Protein AF-A0A8S9LWI4-F1 (afdb_monomer)

Mean predicted aligned error: 15.42 Å

Nearest PDB structures (foldseek):
  2c9y-assembly1_A  TM=9.889E-01  e=3.523E-15  Homo sapiens
  2ak2-assembly1_A  TM=9.790E-01  e=9.368E-15  Bos taurus
  3tlx-assembly1_A  TM=7.555E-01  e=9.144E-17  Plasmodium falciparum
  5x6j-assembly1_A  TM=7.814E-01  e=7.893E-13  Sporosarcina globispora
  3fb4-assembly1_A  TM=4.699E-01  e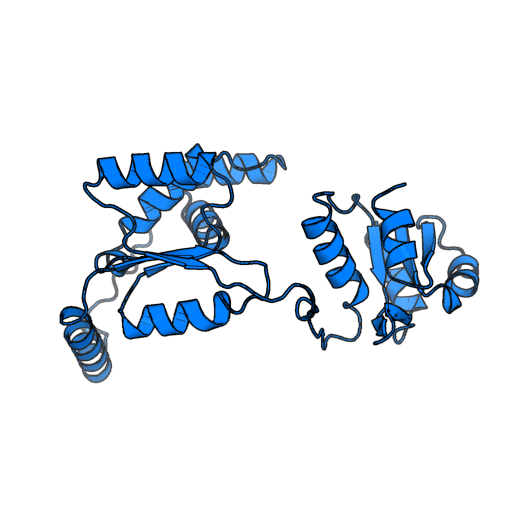=1.025E-12  Jeotgalibacillus marinus

Radius of gyration: 23.5 Å; Cα contacts (8 Å, |Δi|>4): 328; chains: 1; bounding box: 52×45×59 Å

Foldseek 3Di:
DCPVPDDPVPDDPVVVVVVVVLVVQLVPAAQAAEEEAEDPPLCCVVVQVVVCSNNLAAEDELVVLLVVCLVVVPPLNVVSVVCVVVVHDDDLVSSLVSVLVVCPDPSHPSHYYYYCPPPDPVSVVSNQVSQVVVVHDHPYYHYSDDDPVPPDDPDPDQWCQQVVLVVVLCVVVVHDFDPLEEEGFHADPVQFTHHGPPVLVVVVVSLVVQRAEYEHAQVCQVVNVVVPSVRYHYHHDGGVVRVCCVTVVD

Organism: Brassica cretica (NCBI:txid69181)

Structure (mmCIF, N/CA/C/O backbone):
data_AF-A0A8S9LWI4-F1
#
_entry.id   AF-A0A8S9LWI4-F1
#
loop_
_atom_site.group_PDB
_atom_site.id
_atom_site.type_symbol
_atom_site.label_atom_id
_atom_site.label_alt_id
_atom_site.label_comp_id
_atom_site.label_asym_id
_atom_site.label_entity_id
_atom_site.label_seq_id
_atom_site.pdbx_PDB_ins_code
_atom_site.Cartn_x
_atom_site.Cartn_y
_atom_site.Cartn_z
_atom_site.occupancy
_atom_site.B_iso_or_equiv
_atom_site.auth_seq_id
_atom_site.auth_comp_id
_atom_site.auth_asym_id
_atom_site.auth_atom_id
_atom_site.pdbx_PDB_model_num
ATOM 1 N N . MET A 1 1 ? 9.184 15.887 22.744 1.00 41.47 1 MET A N 1
ATOM 2 C CA . MET A 1 1 ? 8.047 16.522 23.436 1.00 41.47 1 M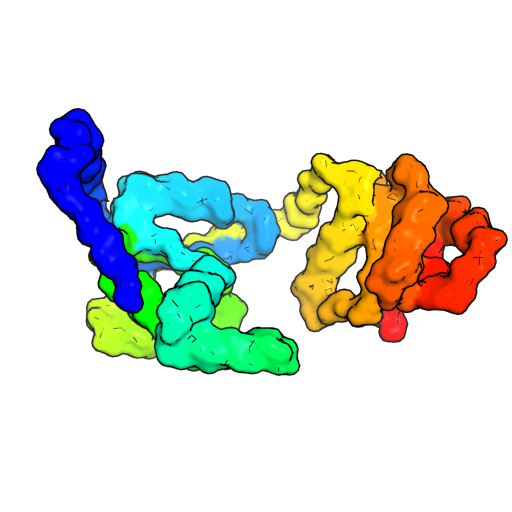ET A CA 1
ATOM 3 C C . MET A 1 1 ? 7.442 17.551 22.502 1.00 41.47 1 MET A C 1
ATOM 5 O O . MET A 1 1 ? 8.108 18.520 22.180 1.00 41.47 1 MET A O 1
ATOM 9 N N . ALA A 1 2 ? 6.233 17.281 22.025 1.00 32.59 2 ALA A N 1
ATOM 10 C CA . ALA A 1 2 ? 5.289 18.261 21.497 1.00 32.59 2 ALA A CA 1
ATOM 11 C C . ALA A 1 2 ? 3.927 17.569 21.598 1.00 32.59 2 ALA A C 1
ATOM 13 O O . ALA A 1 2 ? 3.408 17.026 20.629 1.00 32.59 2 ALA A O 1
ATOM 14 N N . ASN A 1 3 ? 3.435 17.443 22.831 1.00 41.84 3 ASN A N 1
ATOM 15 C CA . ASN A 1 3 ? 2.048 17.074 23.046 1.00 41.84 3 ASN A CA 1
ATOM 16 C C . ASN A 1 3 ? 1.276 18.359 22.743 1.00 41.84 3 ASN A C 1
ATOM 18 O O . ASN A 1 3 ? 1.173 19.226 23.604 1.00 41.84 3 ASN A O 1
ATOM 22 N N . SER A 1 4 ? 0.860 18.550 21.491 1.00 48.88 4 SER A N 1
ATOM 23 C CA . SER A 1 4 ? -0.106 19.591 21.153 1.00 48.88 4 SER A CA 1
ATOM 24 C C . SER A 1 4 ? -1.445 19.141 21.732 1.00 48.88 4 SER A C 1
ATOM 26 O O . SER A 1 4 ? -2.275 18.557 21.034 1.00 48.88 4 SER A O 1
ATOM 28 N N . SER A 1 5 ? -1.602 19.289 23.047 1.00 59.16 5 SER A N 1
ATOM 29 C CA . SER A 1 5 ? -2.895 19.167 23.699 1.00 59.16 5 SER A CA 1
ATOM 30 C C . SER A 1 5 ? -3.746 20.293 23.140 1.00 59.16 5 SER A C 1
ATOM 32 O O . SER A 1 5 ? -3.524 21.456 23.462 1.00 59.16 5 SER A O 1
ATOM 34 N N . VAL A 1 6 ? -4.642 19.948 22.222 1.00 73.56 6 VAL A N 1
ATOM 35 C CA . VAL A 1 6 ? -5.695 20.858 21.786 1.00 73.56 6 VAL A CA 1
ATOM 36 C C . VAL A 1 6 ? -6.537 21.139 23.025 1.00 73.56 6 VAL A C 1
ATOM 38 O O . VAL A 1 6 ? -7.064 20.192 23.616 1.00 73.56 6 VAL A O 1
ATOM 41 N N . ASP A 1 7 ? -6.590 22.397 23.451 1.00 84.38 7 ASP A N 1
ATOM 42 C CA . ASP A 1 7 ? -7.481 22.797 24.530 1.00 84.38 7 ASP A CA 1
ATOM 43 C C . ASP A 1 7 ? -8.924 22.699 24.023 1.00 84.38 7 ASP A C 1
ATOM 45 O O . ASP A 1 7 ? -9.230 23.115 22.903 1.00 84.38 7 ASP A O 1
ATOM 49 N N . MET A 1 8 ? -9.811 22.092 24.812 1.00 82.94 8 MET A N 1
ATOM 50 C CA . MET A 1 8 ? -11.216 21.972 24.420 1.00 82.94 8 MET A CA 1
ATOM 51 C C . MET A 1 8 ? -11.907 23.337 24.380 1.00 82.94 8 MET A C 1
ATOM 53 O O . MET A 1 8 ? -12.890 23.473 23.655 1.00 82.94 8 MET A O 1
ATOM 57 N N . GLU A 1 9 ? -11.394 24.329 25.116 1.00 88.81 9 GLU A N 1
ATOM 58 C CA . GLU A 1 9 ? -11.923 25.698 25.126 1.00 88.81 9 GLU A CA 1
ATOM 59 C C . GLU A 1 9 ? -11.739 26.418 23.777 1.00 88.81 9 GLU A C 1
ATOM 61 O O . GLU A 1 9 ? -12.553 27.268 23.419 1.00 88.81 9 GLU A O 1
ATOM 66 N N . ASP A 1 10 ? -10.736 26.021 22.985 1.00 90.69 10 ASP A N 1
ATOM 67 C CA . ASP A 1 10 ? -10.428 26.618 21.678 1.00 90.69 10 ASP A CA 1
ATOM 68 C C . ASP A 1 10 ? -11.249 26.016 20.519 1.00 90.69 10 ASP A C 1
ATOM 70 O O . ASP A 1 10 ? -11.192 26.494 19.380 1.00 90.69 10 ASP A O 1
ATOM 74 N N . ILE A 1 11 ? -12.014 24.948 20.773 1.00 88.81 11 ILE A N 1
ATOM 75 C CA . ILE A 1 11 ? -12.791 24.235 19.753 1.00 88.81 11 ILE A CA 1
ATOM 76 C C . ILE A 1 11 ? -14.199 24.829 19.677 1.00 88.81 11 ILE A C 1
ATOM 78 O O . ILE A 1 11 ? -14.918 24.905 20.672 1.00 88.81 11 ILE A O 1
ATOM 82 N N . GLN A 1 12 ? -14.647 25.193 18.472 1.00 93.75 12 GLN A N 1
ATOM 83 C CA . GLN A 1 12 ? -16.013 25.673 18.258 1.00 93.75 12 GLN A CA 1
ATOM 84 C C . GLN A 1 12 ? -17.037 24.626 18.728 1.00 93.75 12 GLN A C 1
ATOM 86 O O . GLN A 1 12 ? -16.950 23.446 18.381 1.00 93.75 12 GLN A O 1
ATOM 91 N N . THR A 1 13 ? -18.076 25.062 19.447 1.00 92.88 13 THR A N 1
ATOM 92 C CA . THR A 1 13 ? -19.121 24.168 19.977 1.00 92.88 13 THR A CA 1
ATOM 93 C C . THR A 1 13 ? -19.762 23.301 18.890 1.00 92.88 13 THR A C 1
ATOM 95 O O . THR A 1 13 ? -20.097 22.145 19.138 1.00 92.88 13 THR A O 1
ATOM 98 N N . VAL A 1 14 ? -19.910 23.824 17.668 1.00 92.88 14 VAL A N 1
ATOM 99 C CA . VAL A 1 14 ? -20.473 23.081 16.526 1.00 92.88 14 VAL A CA 1
ATOM 100 C C . VAL A 1 14 ? -19.601 21.881 16.142 1.00 92.88 14 VAL A C 1
ATOM 102 O O . VAL A 1 14 ? -20.135 20.802 15.871 1.00 92.88 14 VAL A O 1
ATOM 105 N N . ASP A 1 15 ? -18.277 22.031 16.174 1.00 90.31 15 ASP A N 1
ATOM 106 C CA . ASP A 1 15 ? -17.336 20.952 15.861 1.00 90.31 15 ASP A CA 1
ATOM 107 C C . ASP A 1 15 ? -17.349 19.886 16.958 1.00 90.31 15 ASP A C 1
ATOM 109 O O . ASP A 1 15 ? -17.419 18.688 16.668 1.00 90.31 15 ASP A O 1
ATOM 113 N N . LEU A 1 16 ? -17.384 20.317 18.225 1.00 90.50 16 LEU A N 1
ATOM 114 C CA . LEU A 1 16 ? -17.496 19.414 19.369 1.00 90.50 16 LEU A CA 1
ATOM 115 C C . LEU A 1 16 ? -18.788 18.588 19.302 1.00 90.50 16 LEU A C 1
ATOM 117 O O . LEU A 1 16 ? -18.757 17.363 19.438 1.00 90.50 16 LEU A O 1
ATOM 121 N N . MET A 1 17 ? -19.922 19.240 19.040 1.00 92.38 17 MET A N 1
ATOM 122 C CA . MET A 1 17 ? -21.216 18.571 18.906 1.00 92.38 17 MET A CA 1
ATOM 123 C C . MET A 1 17 ? -21.242 17.613 17.712 1.00 92.38 17 MET A C 1
ATOM 125 O O . MET A 1 17 ? -21.776 16.508 17.825 1.00 92.38 17 MET A O 1
ATOM 129 N N . SER A 1 18 ? -20.627 17.987 16.590 1.00 88.81 18 SER A N 1
ATOM 130 C CA . SER A 1 18 ? -20.521 17.127 15.406 1.00 88.81 18 SER A CA 1
ATOM 131 C C . SER A 1 18 ? -19.693 15.868 15.687 1.00 88.81 18 SER A C 1
ATOM 133 O O . SER A 1 18 ? -20.108 14.761 15.333 1.00 88.81 18 SER A O 1
ATOM 135 N N . GLU A 1 19 ? -18.562 16.005 16.382 1.00 86.75 19 GLU A N 1
ATOM 136 C CA . GLU A 1 19 ? -17.720 14.874 16.783 1.00 86.75 19 GLU A CA 1
ATOM 137 C C . GLU A 1 19 ? -18.410 13.979 17.826 1.00 86.75 19 GLU A C 1
ATOM 139 O O . GLU A 1 19 ? -18.347 12.751 17.720 1.00 86.75 19 GLU A O 1
ATOM 144 N N . LEU A 1 20 ? -19.130 14.553 18.796 1.00 88.75 20 LEU A N 1
ATOM 145 C CA . LEU A 1 20 ? -19.932 13.786 19.756 1.00 88.75 20 LEU A CA 1
ATOM 146 C C . LEU A 1 20 ? -21.038 12.991 19.057 1.00 88.75 20 LEU A C 1
ATOM 148 O O . LEU A 1 20 ? -21.158 11.787 19.284 1.00 88.75 20 LEU A O 1
ATOM 152 N N . LEU A 1 21 ? -21.795 13.621 18.154 1.00 88.19 21 LEU A N 1
ATOM 153 C CA . LEU A 1 21 ? -22.815 12.938 17.354 1.00 88.19 21 LEU A CA 1
ATOM 154 C C . LEU A 1 21 ? -22.207 11.807 16.521 1.00 88.19 21 LEU A C 1
ATOM 156 O O . LEU A 1 21 ? -22.783 10.718 16.449 1.00 88.19 21 LEU A O 1
ATOM 160 N N . ARG A 1 22 ? -21.026 12.023 15.928 1.00 84.44 22 ARG A N 1
ATOM 161 C CA . ARG A 1 22 ? -20.289 10.975 15.211 1.00 84.44 22 ARG A CA 1
ATOM 162 C C . ARG A 1 22 ? -19.962 9.805 16.140 1.00 84.44 22 ARG A C 1
ATOM 164 O O . ARG A 1 22 ? -20.278 8.666 15.806 1.00 84.44 22 ARG A O 1
ATOM 171 N N . ARG A 1 23 ? -19.398 10.064 17.324 1.00 84.00 23 ARG A N 1
ATOM 172 C CA . ARG A 1 23 ? -19.066 9.021 18.314 1.00 84.00 23 ARG A CA 1
ATOM 173 C C . ARG A 1 23 ? -20.295 8.277 18.826 1.00 84.00 23 ARG A C 1
ATOM 175 O O . ARG A 1 23 ? -20.235 7.059 18.959 1.00 84.00 23 ARG A O 1
ATOM 182 N N . MET A 1 24 ? -21.410 8.967 19.057 1.00 87.31 24 MET A N 1
ATOM 183 C CA . MET A 1 24 ? -22.671 8.337 19.458 1.00 87.31 24 MET A CA 1
ATOM 184 C C . MET A 1 24 ? -23.205 7.398 18.372 1.00 87.31 24 MET A C 1
ATOM 186 O O . MET A 1 24 ? -23.585 6.268 18.676 1.00 87.31 24 MET A O 1
ATOM 190 N N . LYS A 1 25 ? -23.161 7.812 17.096 1.00 86.81 25 LYS A N 1
ATOM 191 C CA . LYS A 1 25 ? -23.507 6.930 15.968 1.00 86.81 25 LYS A CA 1
ATOM 192 C C . LYS A 1 25 ? -22.610 5.690 15.947 1.00 86.81 25 LYS A C 1
ATOM 194 O O . LYS A 1 25 ? -23.114 4.573 15.855 1.00 86.81 25 LYS A O 1
ATOM 199 N N . CYS A 1 26 ? -21.303 5.878 16.112 1.00 86.06 26 CYS A N 1
ATOM 200 C CA . CYS A 1 26 ? -20.326 4.791 16.165 1.00 86.06 26 CYS A CA 1
ATOM 201 C C . CYS A 1 26 ? -20.516 3.842 17.356 1.00 86.06 26 CYS A C 1
ATOM 203 O O . CYS A 1 26 ? -20.266 2.647 17.229 1.00 86.06 26 CYS A O 1
ATOM 205 N N . ALA A 1 27 ? -20.952 4.341 18.517 1.00 85.75 27 ALA A N 1
ATOM 206 C CA . ALA A 1 27 ? -21.111 3.534 19.726 1.00 85.75 27 ALA A CA 1
ATOM 207 C C . ALA A 1 27 ? -22.106 2.380 19.525 1.00 85.75 27 ALA A C 1
ATOM 209 O O . ALA A 1 27 ? -21.864 1.278 20.017 1.00 85.75 27 ALA A O 1
ATOM 210 N N . SER A 1 28 ? -23.161 2.627 18.741 1.00 86.31 28 SER A N 1
ATOM 211 C CA . SER A 1 28 ? -24.187 1.638 18.381 1.00 86.31 28 SER A CA 1
ATOM 212 C C . SER A 1 28 ? -23.721 0.571 17.380 1.00 86.31 28 SER A C 1
ATOM 214 O O . SER A 1 28 ? -24.396 -0.443 17.204 1.00 86.31 28 SER A O 1
ATOM 216 N N . LYS A 1 29 ? -22.579 0.778 16.709 1.00 88.31 29 LYS A N 1
ATOM 217 C CA . LYS A 1 29 ? -22.047 -0.160 15.715 1.00 88.31 29 LYS A CA 1
ATOM 218 C C . LYS A 1 29 ? -21.315 -1.319 16.412 1.00 88.31 29 LYS A C 1
ATOM 220 O O . LYS A 1 29 ? -20.663 -1.096 17.442 1.00 88.31 29 LYS A O 1
ATOM 225 N N . PRO A 1 30 ? -21.406 -2.546 15.863 1.00 88.81 30 PRO A N 1
ATOM 226 C CA . PRO A 1 30 ? -20.715 -3.705 16.412 1.00 88.81 30 PRO A CA 1
ATOM 227 C C . PRO A 1 30 ? -19.208 -3.586 16.206 1.00 88.81 30 PRO A C 1
ATOM 229 O O . PRO A 1 30 ? -18.757 -3.075 15.178 1.00 88.81 30 PRO A O 1
ATOM 232 N N . ASP A 1 31 ? -18.450 -4.133 17.147 1.00 92.12 31 ASP A N 1
ATOM 233 C CA . ASP A 1 31 ? -17.002 -4.219 17.026 1.00 92.12 31 ASP A CA 1
ATOM 234 C C . ASP A 1 31 ? -16.639 -5.203 15.899 1.00 92.12 31 ASP A C 1
ATOM 236 O O . ASP A 1 31 ? -17.275 -6.255 15.757 1.00 92.12 31 ASP A O 1
ATOM 240 N N . LYS A 1 32 ? -15.660 -4.851 15.055 1.00 94.19 32 LYS A N 1
ATOM 241 C CA . LYS A 1 32 ? -15.241 -5.691 13.916 1.00 94.19 32 LYS A CA 1
ATOM 242 C C . LYS A 1 32 ? -13.741 -5.635 13.654 1.00 94.19 32 LYS A C 1
ATOM 244 O O . LYS A 1 32 ? -13.155 -4.563 13.533 1.00 94.19 32 LYS A O 1
ATOM 249 N N . ARG A 1 33 ? -13.135 -6.802 13.465 1.00 95.06 33 ARG A N 1
ATOM 250 C CA . ARG A 1 33 ? -11.732 -6.996 13.084 1.00 95.06 33 ARG A CA 1
ATOM 251 C C . ARG A 1 33 ? -11.695 -7.689 11.731 1.00 95.06 33 ARG A C 1
ATOM 253 O O . ARG A 1 33 ? -12.001 -8.875 11.615 1.00 95.06 33 ARG A O 1
ATOM 260 N N . LEU A 1 34 ? -11.401 -6.908 10.700 1.00 95.38 34 LEU A N 1
ATOM 261 C CA . LEU A 1 34 ? -11.492 -7.313 9.304 1.00 95.38 34 LEU A CA 1
ATOM 262 C C . LEU A 1 34 ? -10.101 -7.393 8.677 1.00 95.38 34 LEU A C 1
ATOM 264 O O . LEU A 1 34 ? -9.247 -6.549 8.943 1.00 95.38 34 LEU A O 1
ATOM 268 N N . VAL A 1 35 ? -9.905 -8.363 7.791 1.00 95.12 35 VAL A N 1
ATOM 269 C CA . VAL A 1 35 ? -8.716 -8.465 6.932 1.00 95.12 35 VAL A CA 1
ATOM 270 C C . VAL A 1 35 ? -9.154 -8.373 5.482 1.00 95.12 35 VAL A C 1
ATOM 272 O O . VAL A 1 35 ? -10.063 -9.094 5.072 1.00 95.12 35 VAL A O 1
ATOM 275 N N . PHE A 1 36 ? -8.534 -7.489 4.704 1.00 91.88 36 PHE A N 1
ATOM 276 C CA . PHE A 1 36 ? -8.808 -7.352 3.276 1.00 91.88 36 PHE A CA 1
ATOM 277 C C . PHE A 1 36 ? -7.662 -7.958 2.472 1.00 91.88 36 PHE A C 1
ATOM 279 O O . PHE A 1 36 ? -6.522 -7.494 2.530 1.00 91.88 36 PHE A O 1
ATOM 286 N N . ILE A 1 37 ? -7.988 -8.979 1.684 1.00 88.50 37 ILE A N 1
ATOM 287 C CA . ILE A 1 37 ? -7.056 -9.681 0.800 1.00 88.50 37 ILE A CA 1
ATOM 288 C C . ILE A 1 37 ? -7.506 -9.467 -0.643 1.00 88.50 37 ILE A C 1
ATOM 290 O O . ILE A 1 37 ? -8.693 -9.339 -0.922 1.00 88.50 37 ILE A O 1
ATOM 294 N N . GLY A 1 38 ? -6.558 -9.370 -1.566 1.00 79.19 38 GLY A N 1
ATOM 295 C CA . GLY A 1 38 ? -6.826 -9.281 -3.000 1.00 79.19 38 GLY A CA 1
ATOM 296 C C . GLY A 1 38 ? -5.678 -8.597 -3.739 1.00 79.19 38 GLY A C 1
ATOM 297 O O . GLY A 1 38 ? -4.872 -7.906 -3.102 1.00 79.19 38 GLY A O 1
ATOM 298 N N . PRO A 1 39 ? -5.599 -8.723 -5.070 1.00 74.69 39 PRO A N 1
ATOM 299 C CA . PRO A 1 39 ? -4.503 -8.162 -5.855 1.00 74.69 39 PRO A CA 1
ATOM 300 C C . PRO A 1 39 ? -4.489 -6.617 -5.836 1.00 74.69 39 PRO A C 1
ATOM 302 O O . PRO A 1 39 ? -5.492 -5.978 -5.500 1.00 74.69 39 PRO A O 1
ATOM 305 N N . PRO A 1 40 ? -3.362 -5.951 -6.149 1.00 71.75 40 PRO A N 1
ATOM 306 C CA . PRO A 1 40 ? -3.329 -4.494 -6.316 1.00 71.75 40 PRO A CA 1
ATOM 307 C C . PRO A 1 40 ? -4.398 -4.016 -7.309 1.00 71.75 40 PRO A C 1
ATOM 309 O O . PRO A 1 40 ? -4.708 -4.714 -8.260 1.00 71.75 40 PRO A O 1
ATOM 312 N N . GLY A 1 41 ? -5.007 -2.851 -7.093 1.00 69.00 41 GLY A N 1
ATOM 313 C CA . GLY A 1 41 ? -6.086 -2.382 -7.974 1.00 69.00 41 GLY A CA 1
ATOM 314 C C . GLY A 1 41 ? -7.431 -3.096 -7.785 1.00 69.00 41 GLY A C 1
ATOM 315 O O . GLY A 1 41 ? -8.400 -2.705 -8.423 1.00 69.00 41 GLY A O 1
ATOM 316 N N . SER A 1 42 ? -7.550 -4.049 -6.846 1.00 76.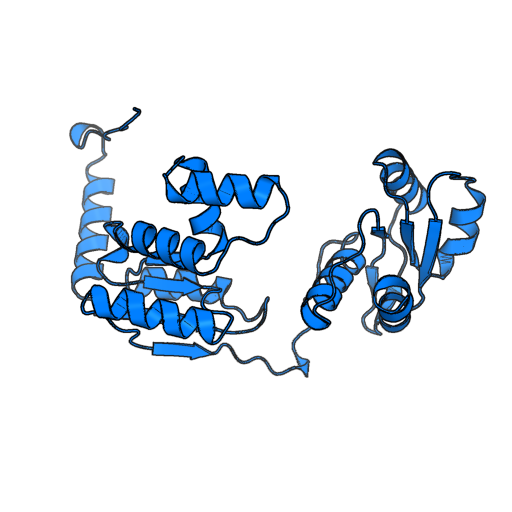38 42 SER A N 1
ATOM 317 C CA . SER A 1 42 ? -8.804 -4.781 -6.624 1.00 76.38 42 SER A CA 1
ATOM 318 C C . SER A 1 42 ? -9.951 -4.003 -5.964 1.00 76.38 42 SER A C 1
ATOM 320 O O . SER A 1 42 ? -10.911 -4.588 -5.473 1.00 76.38 42 SER A O 1
ATOM 322 N N . GLY A 1 43 ? -9.824 -2.681 -5.858 1.00 78.06 43 GLY A N 1
ATOM 323 C CA . GLY A 1 43 ? -10.798 -1.831 -5.174 1.00 78.06 43 GLY A CA 1
ATOM 324 C C . GLY A 1 43 ? -10.709 -1.833 -3.643 1.00 78.06 43 GLY A C 1
ATOM 325 O O . GLY A 1 43 ? -11.488 -1.123 -3.014 1.00 78.06 43 GLY A O 1
ATOM 326 N N . LYS A 1 44 ? -9.746 -2.538 -3.020 1.00 81.81 44 LYS A N 1
ATOM 327 C CA . LYS A 1 44 ? -9.526 -2.490 -1.553 1.00 81.81 44 LYS A CA 1
ATOM 328 C C . LYS A 1 44 ? -9.420 -1.055 -1.038 1.00 81.81 44 LYS A C 1
ATOM 330 O O . LYS A 1 44 ? -10.197 -0.660 -0.183 1.00 81.81 44 LYS A O 1
ATOM 335 N N . GLY A 1 45 ? -8.540 -0.246 -1.633 1.00 79.56 45 GLY A N 1
ATOM 336 C CA . GLY A 1 45 ? -8.363 1.160 -1.250 1.00 79.56 45 GLY A CA 1
ATOM 337 C C . GLY A 1 45 ? -9.615 2.025 -1.444 1.00 79.56 45 GLY A C 1
ATOM 338 O O . GLY A 1 45 ? -9.761 3.035 -0.765 1.00 79.56 45 GLY A O 1
ATOM 339 N N . THR A 1 46 ? -10.536 1.619 -2.321 1.00 82.12 46 THR A N 1
ATOM 340 C CA . THR A 1 46 ? -11.832 2.285 -2.519 1.00 82.12 46 THR A CA 1
ATOM 341 C C . THR A 1 46 ? -12.844 1.874 -1.450 1.00 82.12 46 THR A C 1
ATOM 343 O O . THR A 1 46 ? -13.585 2.718 -0.956 1.00 82.12 46 THR A O 1
ATOM 346 N N . GLN A 1 47 ? -12.873 0.596 -1.063 1.00 84.56 47 GLN A N 1
ATOM 347 C CA . GLN A 1 47 ? -13.858 0.061 -0.115 1.00 84.56 47 GLN A CA 1
ATOM 348 C C . GLN A 1 47 ? -13.434 0.209 1.354 1.00 84.56 47 GLN A C 1
ATOM 350 O O . GLN A 1 47 ? -14.287 0.407 2.218 1.00 84.56 47 GLN A O 1
ATOM 355 N N . SER A 1 48 ? -12.130 0.171 1.654 1.00 86.50 48 SER A N 1
ATOM 356 C CA . SER A 1 48 ? -11.592 0.316 3.014 1.00 86.50 48 SER A CA 1
ATOM 357 C C . SER A 1 48 ? -12.090 1.591 3.707 1.00 86.50 48 SER A C 1
ATOM 359 O O . SER A 1 48 ? -12.602 1.464 4.817 1.00 86.50 48 SER A O 1
ATOM 361 N N . PRO A 1 49 ? -12.040 2.800 3.102 1.00 86.69 49 PRO A N 1
ATOM 362 C CA . PRO A 1 49 ? -12.538 4.018 3.745 1.00 86.69 49 PRO A CA 1
ATOM 363 C C . PRO A 1 49 ? -14.048 3.995 3.997 1.00 86.69 49 PRO A C 1
ATOM 365 O O . PRO A 1 49 ? -14.486 4.401 5.068 1.00 86.69 49 PRO A O 1
ATOM 368 N N . VAL A 1 50 ? -14.831 3.460 3.055 1.00 89.31 50 VAL A N 1
ATOM 369 C CA . VAL A 1 50 ? -16.295 3.367 3.180 1.00 89.31 50 VAL A CA 1
ATOM 370 C C . VAL A 1 50 ? -16.672 2.476 4.363 1.00 89.31 50 VAL A C 1
ATOM 372 O O . VAL A 1 50 ? -17.447 2.875 5.228 1.00 89.31 50 VAL A O 1
ATOM 375 N N . ILE A 1 51 ? -16.066 1.289 4.454 1.00 90.12 51 ILE A N 1
ATOM 376 C CA . ILE A 1 51 ? -16.313 0.340 5.550 1.00 90.12 51 ILE A CA 1
ATOM 377 C C . ILE A 1 51 ? -15.770 0.894 6.875 1.00 90.12 51 ILE A C 1
ATOM 379 O O . ILE A 1 51 ? -16.403 0.729 7.921 1.00 90.12 51 ILE A O 1
ATOM 383 N N . LYS A 1 52 ? -14.626 1.589 6.836 1.00 90.75 52 LYS A N 1
ATOM 384 C CA . LYS A 1 52 ? -14.039 2.279 7.990 1.00 90.75 52 LYS A CA 1
ATOM 385 C C . LYS A 1 52 ? -15.018 3.291 8.580 1.00 90.75 52 LYS A C 1
ATOM 387 O O . LYS A 1 52 ? -15.198 3.296 9.792 1.00 90.75 52 LYS A O 1
ATOM 392 N N . ASP A 1 53 ? -15.634 4.129 7.752 1.00 88.62 53 ASP A N 1
ATOM 393 C CA . ASP A 1 53 ? -16.535 5.185 8.216 1.00 88.62 53 ASP A CA 1
ATOM 394 C C . ASP A 1 53 ? -17.903 4.626 8.649 1.00 88.62 53 ASP A C 1
ATOM 396 O O . ASP A 1 53 ? -18.434 5.050 9.674 1.00 88.62 53 ASP A O 1
ATOM 400 N N . GLU A 1 54 ? -18.426 3.611 7.953 1.00 89.12 54 GLU A N 1
ATOM 401 C CA . GLU A 1 54 ? -19.717 2.976 8.267 1.00 89.12 54 GLU A CA 1
ATOM 402 C C . GLU A 1 54 ? -19.712 2.220 9.609 1.00 89.12 54 GLU A C 1
ATOM 404 O O . GLU A 1 54 ? -20.694 2.250 10.359 1.00 89.12 54 GLU A O 1
ATOM 409 N N . PHE A 1 55 ? -18.601 1.545 9.928 1.00 90.31 55 PHE A N 1
ATOM 410 C CA . PHE A 1 55 ? -18.431 0.772 11.166 1.00 90.31 55 PHE A CA 1
ATOM 411 C C . PHE A 1 55 ? -17.527 1.458 12.198 1.00 90.31 55 PHE A C 1
ATOM 413 O O . PHE A 1 55 ? -17.289 0.905 13.268 1.00 90.31 55 PHE A O 1
ATOM 420 N N . CYS A 1 56 ? -17.039 2.663 11.899 1.00 91.88 56 CYS A N 1
ATOM 421 C CA . CYS A 1 56 ? -16.129 3.431 12.748 1.00 91.88 56 CYS A CA 1
ATOM 422 C C . CYS A 1 56 ? -14.873 2.657 13.170 1.00 91.88 56 CYS A C 1
ATOM 424 O O . CYS A 1 56 ? -14.446 2.707 14.326 1.00 91.88 56 CYS A O 1
ATOM 426 N N . LEU A 1 57 ? -14.290 1.936 12.215 1.00 93.00 57 LEU A N 1
ATOM 427 C CA . LEU A 1 57 ? -13.107 1.112 12.423 1.00 93.00 57 LEU A CA 1
ATOM 428 C C . LEU A 1 57 ? -11.827 1.917 12.209 1.00 93.00 57 LEU A C 1
ATOM 430 O O . LEU A 1 57 ? -11.797 3.000 11.629 1.00 93.00 57 LEU A O 1
ATOM 434 N N . CYS A 1 58 ? -10.720 1.350 12.650 1.00 91.88 58 CYS A N 1
ATOM 435 C CA . CYS A 1 58 ? -9.392 1.861 12.369 1.00 91.88 58 CYS A CA 1
ATOM 436 C C . CYS A 1 58 ? -8.823 1.198 11.110 1.00 91.88 58 CYS A C 1
ATOM 438 O O . CYS A 1 58 ? -8.672 -0.016 11.061 1.00 91.88 58 CYS A O 1
ATOM 440 N N . HIS A 1 59 ? -8.488 1.976 10.081 1.00 92.44 59 HIS A N 1
ATOM 441 C CA . HIS A 1 59 ? -7.795 1.444 8.901 1.00 92.44 59 HIS A CA 1
ATOM 442 C C . HIS A 1 59 ? -6.288 1.368 9.166 1.00 92.44 59 HIS A C 1
ATOM 444 O O . HIS A 1 59 ? -5.662 2.365 9.544 1.00 92.44 59 HIS A O 1
ATOM 450 N N . LEU A 1 60 ? -5.732 0.169 9.006 1.00 91.88 60 LEU A N 1
ATOM 451 C CA . LEU A 1 60 ? -4.337 -0.173 9.253 1.00 91.88 60 LEU A CA 1
ATOM 452 C C . LEU A 1 60 ? -3.722 -0.733 7.963 1.00 91.88 60 LEU A C 1
ATOM 454 O O . LEU A 1 60 ? -3.896 -1.899 7.620 1.00 91.88 60 LEU A O 1
ATOM 458 N N . SER A 1 61 ? -2.983 0.123 7.260 1.00 88.81 61 SER A N 1
ATOM 459 C CA . SER A 1 61 ? -2.163 -0.231 6.097 1.00 88.81 61 SER A CA 1
ATOM 460 C C . SER A 1 61 ? -0.715 -0.448 6.530 1.00 88.81 61 SER A C 1
ATOM 462 O O . SER A 1 61 ? -0.152 0.388 7.243 1.00 88.81 61 SER A O 1
ATOM 464 N N . THR A 1 62 ? -0.089 -1.546 6.099 1.00 83.75 62 THR A N 1
ATOM 465 C CA . THR A 1 62 ? 1.298 -1.895 6.475 1.00 83.75 62 THR A CA 1
ATOM 466 C C . THR A 1 62 ? 2.278 -0.767 6.165 1.00 83.75 62 THR A C 1
ATOM 468 O O . THR A 1 62 ? 3.123 -0.425 6.990 1.00 83.75 62 THR A O 1
ATOM 471 N N . GLY A 1 63 ? 2.129 -0.135 4.996 1.00 81.19 63 GLY A N 1
ATOM 472 C CA . GLY A 1 63 ? 2.994 0.966 4.577 1.00 81.19 63 GLY A CA 1
ATOM 473 C C . GLY A 1 63 ? 2.819 2.219 5.436 1.00 81.19 63 GLY A C 1
ATOM 474 O O . GLY A 1 63 ? 3.808 2.852 5.804 1.00 81.19 63 GLY A O 1
ATOM 475 N N . ASP A 1 64 ? 1.580 2.566 5.792 1.00 84.19 64 ASP A N 1
ATOM 476 C CA . ASP A 1 64 ? 1.299 3.732 6.639 1.00 84.19 64 ASP A CA 1
ATOM 477 C C . ASP A 1 64 ? 1.740 3.509 8.082 1.00 84.19 64 ASP A C 1
ATOM 479 O O . ASP A 1 64 ? 2.276 4.420 8.710 1.00 84.19 64 ASP A O 1
ATOM 483 N N . MET A 1 65 ? 1.559 2.294 8.604 1.00 88.88 65 MET A N 1
ATOM 484 C CA . MET A 1 65 ? 2.015 1.929 9.943 1.00 88.88 65 MET A CA 1
ATOM 485 C C . MET A 1 65 ? 3.536 2.010 10.063 1.00 88.88 65 MET A C 1
ATOM 487 O O . MET A 1 65 ? 4.024 2.652 10.992 1.00 88.88 65 MET A O 1
ATOM 491 N N . LEU A 1 66 ? 4.276 1.448 9.100 1.00 87.00 66 LEU A N 1
ATOM 492 C CA . LEU A 1 66 ? 5.739 1.530 9.066 1.00 87.00 66 LEU A CA 1
ATOM 493 C C . LEU A 1 66 ? 6.213 2.985 8.992 1.00 87.00 66 LEU A C 1
ATOM 495 O O . LEU A 1 66 ? 7.009 3.415 9.826 1.00 87.00 66 LEU A O 1
ATOM 499 N N . ARG A 1 67 ? 5.669 3.782 8.061 1.00 86.44 67 ARG A N 1
ATOM 500 C CA . ARG A 1 67 ? 6.008 5.212 7.948 1.00 86.44 67 ARG A CA 1
ATOM 501 C C . ARG A 1 67 ? 5.705 5.985 9.230 1.00 86.44 67 ARG A C 1
ATOM 503 O O . ARG A 1 67 ? 6.527 6.790 9.658 1.00 86.44 67 ARG A O 1
ATOM 510 N N . ALA A 1 68 ? 4.555 5.736 9.856 1.00 88.25 68 ALA A N 1
ATOM 511 C CA . ALA A 1 68 ? 4.172 6.393 11.100 1.00 88.25 68 ALA A CA 1
ATOM 512 C C . ALA A 1 68 ? 5.096 6.009 12.266 1.00 88.25 68 ALA A C 1
ATOM 514 O O . ALA A 1 68 ? 5.469 6.883 13.043 1.00 88.25 68 ALA A O 1
ATOM 515 N N . ALA A 1 69 ? 5.493 4.738 12.379 1.00 90.31 69 ALA A N 1
ATOM 516 C CA . ALA A 1 69 ? 6.421 4.275 13.411 1.00 90.31 69 ALA A CA 1
ATOM 517 C C . ALA A 1 69 ? 7.817 4.896 13.242 1.00 90.31 69 ALA A C 1
ATOM 519 O O . ALA A 1 69 ? 8.399 5.390 14.210 1.00 90.31 69 ALA A O 1
ATOM 520 N N . VAL A 1 70 ? 8.320 4.944 12.002 1.00 91.19 70 VAL A N 1
ATOM 521 C CA . VAL A 1 70 ? 9.592 5.599 11.654 1.00 91.19 70 VAL A CA 1
ATOM 522 C C . VAL A 1 70 ? 9.541 7.096 11.973 1.00 91.19 70 VAL A C 1
ATOM 524 O O . VAL A 1 70 ? 10.452 7.623 12.611 1.00 91.19 70 VAL A O 1
ATOM 527 N N . ALA A 1 71 ? 8.464 7.784 11.582 1.00 91.69 71 ALA A N 1
ATOM 528 C CA . ALA A 1 71 ? 8.284 9.212 11.847 1.00 91.69 71 ALA A CA 1
ATOM 529 C C . ALA A 1 71 ? 8.174 9.520 13.350 1.00 91.69 71 ALA A C 1
ATOM 531 O O . ALA A 1 71 ? 8.753 10.497 13.826 1.00 91.69 71 ALA A O 1
ATOM 532 N N . ALA A 1 72 ? 7.480 8.664 14.106 1.00 89.69 72 ALA A N 1
ATOM 533 C CA . ALA A 1 72 ? 7.347 8.769 15.557 1.00 89.69 72 ALA A CA 1
ATOM 534 C C . ALA A 1 72 ? 8.630 8.395 16.318 1.00 89.69 72 ALA A C 1
ATOM 536 O O . ALA A 1 72 ? 8.697 8.622 17.525 1.00 89.69 72 ALA A O 1
ATOM 537 N N . LYS A 1 73 ? 9.639 7.831 15.633 1.00 92.25 73 LYS A N 1
ATOM 538 C CA . LYS A 1 73 ? 10.870 7.297 16.236 1.00 92.25 73 LYS A CA 1
ATOM 539 C C . LYS A 1 73 ? 10.570 6.307 17.371 1.00 92.25 73 LYS A C 1
ATOM 541 O O . LYS A 1 73 ? 11.244 6.330 18.401 1.00 92.25 73 LYS A O 1
ATOM 546 N N . SER A 1 74 ? 9.548 5.459 17.203 1.00 91.06 74 SER A N 1
ATOM 547 C CA . SER A 1 74 ? 9.265 4.407 18.189 1.00 91.06 74 SER A CA 1
ATOM 548 C C . SER A 1 74 ? 10.420 3.397 18.228 1.00 91.06 74 SER A C 1
ATOM 550 O O . SER A 1 74 ? 11.143 3.276 17.236 1.00 91.06 74 SER A O 1
ATOM 552 N N . PRO A 1 75 ? 10.625 2.649 19.328 1.00 93.88 75 PRO A N 1
ATOM 553 C CA . PRO A 1 75 ? 11.699 1.656 19.401 1.00 93.88 75 PRO A CA 1
ATOM 554 C C . PRO A 1 75 ? 11.674 0.654 18.236 1.00 93.88 75 PRO A C 1
ATOM 556 O O . PRO A 1 75 ? 12.723 0.312 17.690 1.00 93.88 75 PRO A O 1
ATOM 559 N N . LEU A 1 76 ? 10.480 0.222 17.814 1.00 93.38 76 LEU A N 1
ATOM 560 C CA . LEU A 1 76 ? 10.312 -0.639 16.641 1.00 93.38 76 LEU A CA 1
ATOM 561 C C . LEU A 1 76 ? 10.483 0.130 15.325 1.00 93.38 76 LEU A C 1
ATOM 563 O O . LEU A 1 76 ? 11.081 -0.389 14.387 1.00 93.38 76 LEU A O 1
ATOM 567 N N . GLY A 1 77 ? 10.021 1.381 15.261 1.00 92.44 77 GLY A N 1
ATOM 568 C CA . GLY A 1 77 ? 10.198 2.258 14.104 1.00 92.44 77 GLY A CA 1
ATOM 569 C C . GLY A 1 77 ? 11.660 2.588 13.797 1.00 92.44 77 GLY A C 1
ATOM 570 O O . GLY A 1 77 ? 12.031 2.656 12.630 1.00 92.44 77 GLY A O 1
ATOM 571 N N . VAL A 1 78 ? 12.509 2.742 14.817 1.00 94.19 78 VAL A N 1
ATOM 572 C CA . VAL A 1 78 ? 13.959 2.941 14.645 1.00 94.19 78 VAL A CA 1
ATOM 573 C C . VAL A 1 78 ? 14.595 1.703 14.017 1.00 94.19 78 VAL A C 1
ATOM 575 O O . VAL A 1 78 ? 15.272 1.829 13.003 1.00 94.19 78 VAL A O 1
ATOM 578 N N . LYS A 1 79 ? 14.293 0.505 14.534 1.00 93.69 79 LYS A N 1
ATOM 579 C CA . LYS A 1 79 ? 14.763 -0.761 13.944 1.00 93.69 79 LYS A CA 1
ATOM 580 C C . LYS A 1 79 ? 14.264 -0.947 12.509 1.00 93.69 79 LYS A C 1
ATOM 582 O O . LYS A 1 79 ? 15.010 -1.403 11.649 1.00 93.69 79 LYS A O 1
ATOM 587 N N . ALA A 1 80 ? 13.011 -0.572 12.242 1.00 90.75 80 ALA A N 1
ATOM 588 C CA . ALA A 1 80 ? 12.437 -0.653 10.902 1.00 90.75 80 ALA A CA 1
ATOM 589 C C . ALA A 1 80 ? 13.159 0.297 9.946 1.00 90.75 80 ALA A C 1
ATOM 591 O O . ALA A 1 80 ? 13.495 -0.095 8.833 1.00 90.75 80 ALA A O 1
ATOM 592 N N . LYS A 1 81 ? 13.453 1.518 10.404 1.00 91.75 81 LYS A N 1
ATOM 593 C CA . LYS A 1 81 ? 14.231 2.488 9.639 1.00 91.75 81 LYS A CA 1
ATOM 594 C C . LYS A 1 81 ? 15.636 1.969 9.337 1.00 91.75 81 LYS A C 1
ATOM 596 O O . LYS A 1 81 ? 16.062 2.058 8.198 1.00 91.75 81 LYS A O 1
ATOM 601 N N . GLU A 1 82 ? 16.326 1.398 10.320 1.00 92.88 82 GLU A N 1
ATOM 602 C CA . GLU A 1 82 ? 17.667 0.833 10.127 1.00 92.88 82 GLU A CA 1
ATOM 603 C C . GLU A 1 82 ? 17.687 -0.277 9.070 1.00 92.88 82 GLU A C 1
ATOM 605 O O . GLU A 1 82 ? 18.581 -0.289 8.228 1.00 92.88 82 GLU A O 1
ATOM 610 N N . ALA A 1 83 ? 16.700 -1.180 9.081 1.00 87.62 83 ALA A N 1
ATOM 611 C CA . ALA A 1 83 ? 16.564 -2.210 8.050 1.00 87.62 83 ALA A CA 1
ATOM 612 C C . ALA A 1 83 ? 16.312 -1.587 6.663 1.00 87.62 83 ALA A C 1
ATOM 614 O O . ALA A 1 83 ? 16.991 -1.925 5.695 1.00 87.62 83 ALA A O 1
ATOM 615 N N . MET A 1 84 ? 15.397 -0.613 6.579 1.00 83.62 84 MET A N 1
ATOM 616 C CA . MET A 1 84 ? 15.080 0.091 5.331 1.00 83.62 84 MET A CA 1
ATOM 617 C C . MET A 1 84 ? 16.280 0.866 4.766 1.00 83.62 84 MET A C 1
ATOM 619 O O . MET A 1 84 ? 16.526 0.808 3.563 1.00 83.62 84 MET A O 1
ATOM 623 N N . ASP A 1 85 ? 17.043 1.556 5.617 1.00 86.75 85 ASP A N 1
ATOM 624 C CA . ASP A 1 85 ? 18.221 2.341 5.227 1.00 86.75 85 ASP A CA 1
ATOM 625 C C . ASP A 1 85 ? 19.359 1.434 4.708 1.00 86.75 85 ASP A C 1
ATOM 627 O O . ASP A 1 85 ? 20.146 1.854 3.861 1.00 86.75 85 ASP A O 1
ATOM 631 N N . LYS A 1 86 ? 19.421 0.174 5.165 1.00 90.06 86 LYS A N 1
ATOM 632 C CA . LYS A 1 86 ? 20.345 -0.859 4.658 1.00 90.06 86 LYS A CA 1
ATOM 633 C C . LYS A 1 86 ? 19.856 -1.560 3.385 1.00 90.06 86 LYS A C 1
ATOM 635 O O . LYS A 1 86 ? 20.596 -2.361 2.820 1.00 90.06 86 LYS A O 1
ATOM 640 N N . GLY A 1 87 ? 18.632 -1.282 2.933 1.00 81.88 87 GLY A N 1
ATOM 641 C CA . GLY A 1 87 ? 17.996 -1.996 1.822 1.00 81.88 87 GLY A CA 1
ATOM 642 C C . GLY A 1 87 ? 17.545 -3.419 2.175 1.00 81.88 87 GLY A C 1
ATOM 643 O O . GLY A 1 87 ? 17.270 -4.213 1.278 1.00 81.88 87 GLY A O 1
ATOM 644 N N . GLU A 1 88 ? 17.468 -3.750 3.464 1.00 81.88 88 GLU A N 1
ATOM 645 C CA . GLU A 1 88 ? 16.989 -5.040 3.955 1.00 81.88 88 GLU A CA 1
ATOM 646 C C . GLU A 1 88 ? 15.456 -5.045 4.063 1.00 81.88 88 GLU A C 1
ATOM 648 O O . GLU A 1 88 ? 14.807 -4.014 4.274 1.00 81.88 88 GLU A O 1
ATOM 653 N N . LEU A 1 89 ? 14.852 -6.229 3.940 1.00 77.50 89 LEU A N 1
ATOM 654 C CA . LEU A 1 89 ? 13.424 -6.396 4.195 1.00 77.50 89 LEU A CA 1
ATOM 655 C C . LEU A 1 89 ? 13.146 -6.296 5.696 1.00 77.50 89 LEU A C 1
ATOM 657 O O . LEU A 1 89 ? 13.835 -6.896 6.521 1.00 77.50 89 LEU A O 1
ATOM 661 N N . VAL A 1 90 ? 12.088 -5.568 6.049 1.00 86.94 90 VAL A N 1
ATOM 662 C CA . VAL A 1 90 ? 11.609 -5.513 7.431 1.00 86.94 90 VAL A CA 1
ATOM 663 C C . VAL A 1 90 ? 11.075 -6.891 7.823 1.00 86.94 90 VAL A C 1
ATOM 665 O O . VAL A 1 90 ? 10.206 -7.427 7.137 1.00 86.94 90 VAL A O 1
ATOM 668 N N . SER A 1 91 ? 11.585 -7.461 8.917 1.00 89.62 91 SER A N 1
ATOM 669 C CA . SER A 1 91 ? 11.186 -8.798 9.364 1.00 89.62 91 SER A CA 1
ATOM 670 C C . SER A 1 91 ? 9.715 -8.857 9.782 1.00 89.62 91 SER A C 1
ATOM 672 O O . SER A 1 91 ? 9.166 -7.891 10.320 1.00 89.62 91 SER A O 1
ATOM 674 N N . ASP A 1 92 ? 9.088 -10.021 9.599 1.00 89.81 92 ASP A N 1
ATOM 675 C CA . ASP A 1 92 ? 7.679 -10.231 9.952 1.00 89.81 92 ASP A CA 1
ATOM 676 C C . ASP A 1 92 ? 7.391 -9.923 11.428 1.00 89.81 92 ASP A C 1
ATOM 678 O O . ASP A 1 92 ? 6.374 -9.309 11.740 1.00 89.81 92 ASP A O 1
ATOM 682 N N . ASP A 1 93 ? 8.307 -10.278 12.336 1.00 90.56 93 ASP A N 1
ATOM 683 C CA . ASP A 1 93 ? 8.167 -9.977 13.769 1.00 90.56 93 ASP A CA 1
ATOM 684 C C . ASP A 1 93 ? 8.120 -8.476 14.038 1.00 90.56 93 ASP A C 1
ATOM 686 O O . ASP A 1 93 ? 7.354 -8.008 14.883 1.00 90.56 93 ASP A O 1
ATOM 690 N N . LEU A 1 94 ? 8.921 -7.706 13.299 1.00 91.38 94 LEU A N 1
ATOM 691 C CA . LEU A 1 94 ? 8.940 -6.262 13.445 1.00 91.38 94 LEU A CA 1
ATOM 692 C C . LEU A 1 94 ? 7.657 -5.636 12.895 1.00 91.38 94 LEU A C 1
ATOM 694 O O . LEU A 1 94 ? 7.101 -4.738 13.527 1.00 91.38 94 LEU A O 1
ATOM 698 N N . VAL A 1 95 ? 7.152 -6.134 11.761 1.00 91.38 95 VAL A N 1
ATOM 699 C CA . VAL A 1 95 ? 5.872 -5.685 11.191 1.00 91.38 95 VAL A CA 1
ATOM 700 C C . VAL A 1 95 ? 4.719 -5.972 12.155 1.00 91.38 95 VAL A C 1
ATOM 702 O O . VAL A 1 95 ? 3.920 -5.074 12.421 1.00 91.38 95 VAL A O 1
ATOM 705 N N . VAL A 1 96 ? 4.654 -7.181 12.723 1.00 92.88 96 VAL A N 1
ATOM 706 C CA . VAL A 1 96 ? 3.621 -7.567 13.700 1.00 92.88 96 VAL A CA 1
ATOM 707 C C . VAL A 1 96 ? 3.721 -6.720 14.967 1.00 92.88 96 VAL A C 1
ATOM 709 O O . VAL A 1 96 ? 2.699 -6.243 15.453 1.00 92.88 96 VAL A O 1
ATOM 712 N N . GLY A 1 97 ? 4.929 -6.455 15.471 1.00 93.12 97 GLY A N 1
ATOM 713 C CA . GLY A 1 97 ? 5.122 -5.582 16.632 1.00 93.12 97 GLY A CA 1
ATOM 714 C C . GLY A 1 97 ? 4.662 -4.140 16.384 1.00 93.12 97 GLY A C 1
ATOM 715 O O . GLY A 1 97 ? 3.979 -3.549 17.216 1.00 93.12 97 GLY A O 1
ATOM 716 N N . ILE A 1 98 ? 4.974 -3.571 15.216 1.00 92.75 98 ILE A N 1
ATOM 717 C CA . ILE A 1 98 ? 4.507 -2.223 14.841 1.00 92.75 98 ILE A CA 1
ATOM 718 C C . ILE A 1 98 ? 2.982 -2.197 14.694 1.00 92.75 98 ILE A C 1
ATOM 720 O O . ILE A 1 98 ? 2.329 -1.209 15.042 1.00 92.75 98 ILE A O 1
ATOM 724 N N . MET A 1 99 ? 2.401 -3.283 14.190 1.00 92.25 99 MET A N 1
ATOM 725 C CA . MET A 1 99 ? 0.956 -3.431 14.077 1.00 92.25 99 MET A CA 1
ATOM 726 C C . MET A 1 99 ? 0.279 -3.492 15.449 1.00 92.25 99 MET A C 1
ATOM 728 O O . MET A 1 99 ? -0.729 -2.819 15.664 1.00 92.25 99 MET A O 1
ATOM 732 N N . ASP A 1 100 ? 0.872 -4.229 16.386 1.00 91.75 100 ASP A N 1
ATOM 733 C CA . ASP A 1 100 ? 0.444 -4.315 17.780 1.00 91.75 100 ASP A CA 1
ATOM 734 C C . ASP A 1 100 ? 0.427 -2.920 18.446 1.00 91.75 100 ASP A C 1
ATOM 736 O O . ASP A 1 100 ? -0.593 -2.496 19.003 1.00 91.75 100 ASP A O 1
ATOM 740 N N . GLU A 1 101 ? 1.497 -2.131 18.280 1.00 90.94 101 GLU A N 1
ATOM 741 C CA . GLU A 1 101 ? 1.543 -0.732 18.736 1.00 90.94 101 GLU A CA 1
ATOM 742 C C . GLU A 1 101 ? 0.434 0.122 18.089 1.00 90.94 101 GLU A C 1
ATOM 744 O O . GLU A 1 101 ? -0.230 0.920 18.759 1.00 90.94 101 GLU A O 1
ATOM 749 N N . ALA A 1 102 ? 0.198 -0.045 16.785 1.00 90.38 102 ALA A N 1
ATOM 750 C CA . ALA A 1 102 ? -0.802 0.727 16.051 1.00 90.38 102 ALA A CA 1
ATOM 751 C C . ALA A 1 102 ? -2.245 0.418 16.488 1.00 90.38 102 ALA A C 1
ATOM 753 O O . ALA A 1 102 ? -3.080 1.330 16.492 1.00 90.38 102 ALA A O 1
ATOM 754 N N . MET A 1 103 ? -2.532 -0.825 16.890 1.00 90.75 103 MET A N 1
ATOM 755 C CA . MET A 1 103 ? -3.842 -1.254 17.392 1.00 90.75 103 MET A CA 1
ATOM 756 C C . MET A 1 103 ? -4.198 -0.652 18.759 1.00 90.75 103 MET A C 1
ATOM 758 O O . MET A 1 103 ? -5.376 -0.576 19.095 1.00 90.75 103 MET A O 1
ATOM 762 N N . ASN A 1 104 ? -3.221 -0.160 19.528 1.00 88.38 104 ASN A N 1
ATOM 763 C CA . ASN A 1 104 ? -3.463 0.466 20.838 1.00 88.38 104 ASN A CA 1
ATOM 764 C C . ASN A 1 104 ? -4.036 1.888 20.748 1.00 88.38 104 ASN A C 1
ATOM 766 O O . ASN A 1 104 ? -4.367 2.504 21.761 1.00 88.38 104 ASN A O 1
ATOM 770 N N . ARG A 1 105 ? -4.161 2.442 19.538 1.00 86.56 105 ARG A N 1
ATOM 771 C CA . ARG A 1 105 ? -4.715 3.784 19.345 1.00 86.56 105 ARG A CA 1
ATOM 772 C C . ARG A 1 105 ? -6.212 3.795 19.691 1.00 86.56 105 ARG A C 1
ATOM 774 O O . ARG A 1 105 ? -6.929 2.898 19.248 1.00 86.56 105 ARG A O 1
ATOM 781 N N . PRO A 1 106 ? -6.737 4.854 20.342 1.00 85.31 106 PRO A N 1
ATOM 782 C CA . PRO A 1 106 ? -8.154 4.936 20.717 1.00 85.31 106 PRO A CA 1
ATOM 783 C C . PRO A 1 106 ? -9.125 4.719 19.549 1.00 85.31 106 PRO A C 1
ATOM 785 O O . PRO A 1 106 ? -10.173 4.102 19.704 1.00 85.31 106 PRO A O 1
ATOM 788 N N . LYS A 1 107 ? -8.743 5.154 18.342 1.00 85.94 107 LYS A N 1
ATOM 789 C CA . LYS A 1 107 ? -9.535 4.967 17.117 1.00 85.94 107 LYS A CA 1
ATOM 790 C C . LYS A 1 107 ? -9.758 3.498 16.724 1.00 85.94 107 LYS A C 1
ATOM 792 O O . LYS A 1 107 ? -10.641 3.238 15.921 1.00 85.94 107 LYS A O 1
ATOM 797 N N . CYS A 1 108 ? -8.953 2.565 17.237 1.00 90.31 108 CYS A N 1
ATOM 798 C CA . CYS A 1 108 ? -9.025 1.137 16.916 1.00 90.31 108 CYS A CA 1
ATOM 799 C C . CYS A 1 108 ? -9.765 0.325 17.999 1.00 90.31 108 CYS A C 1
ATOM 801 O O . CYS A 1 108 ? -9.850 -0.893 17.885 1.00 90.31 108 CYS A O 1
ATOM 803 N N . GLN A 1 109 ? -10.342 0.976 19.023 1.00 87.00 109 GLN A N 1
ATOM 804 C CA . GLN A 1 109 ? -11.101 0.301 20.089 1.00 87.00 109 GLN A CA 1
ATOM 805 C C . GLN A 1 109 ? -12.330 -0.451 19.565 1.00 87.00 109 GLN A C 1
ATOM 807 O O . GLN A 1 109 ? -12.589 -1.565 20.000 1.00 87.00 109 GLN A O 1
ATOM 812 N N . LYS A 1 110 ? -13.041 0.122 18.585 1.00 89.62 110 LYS A N 1
ATOM 813 C CA . LYS A 1 110 ? -14.159 -0.536 17.881 1.00 89.62 110 LYS A CA 1
ATOM 814 C C . LYS A 1 110 ? -13.709 -1.635 16.909 1.00 89.62 110 LYS A C 1
ATOM 816 O O . LYS A 1 110 ? -14.532 -2.294 16.281 1.00 89.62 110 LYS A O 1
ATOM 821 N N . GLY A 1 111 ? -12.403 -1.843 16.787 1.00 93.12 111 GLY A N 1
ATOM 822 C CA . GLY A 1 111 ? -11.788 -2.779 15.865 1.00 93.12 111 GLY A CA 1
ATOM 823 C C . GLY A 1 111 ? -11.089 -2.083 14.701 1.00 93.12 111 GLY A C 1
ATOM 824 O O . GLY A 1 111 ? -10.811 -0.878 14.720 1.00 93.12 111 GLY A O 1
ATOM 825 N N . PHE A 1 112 ? -10.733 -2.869 13.693 1.00 94.56 112 PHE A N 1
ATOM 826 C CA . PHE A 1 112 ? -9.800 -2.453 12.655 1.00 94.56 112 PHE A CA 1
ATOM 827 C C . PHE A 1 112 ? -10.035 -3.167 11.325 1.00 94.56 112 PHE A C 1
ATOM 829 O O . PHE A 1 112 ? -10.669 -4.218 11.257 1.00 94.56 112 PHE A O 1
ATOM 836 N N . ILE A 1 113 ? -9.473 -2.583 10.272 1.00 95.06 113 ILE A N 1
ATOM 837 C CA . ILE A 1 113 ? -9.341 -3.164 8.939 1.00 95.06 113 ILE A CA 1
ATOM 838 C C . ILE A 1 113 ? -7.847 -3.280 8.653 1.00 95.06 113 ILE A C 1
ATOM 840 O O . ILE A 1 113 ? -7.161 -2.256 8.621 1.00 95.06 113 ILE A O 1
ATOM 844 N N . LEU A 1 114 ? -7.357 -4.499 8.436 1.00 93.88 114 LEU A N 1
ATOM 845 C CA . LEU A 1 114 ? -6.004 -4.750 7.946 1.00 93.88 114 LEU A CA 1
ATOM 846 C C . LEU A 1 114 ? -6.009 -4.758 6.418 1.00 93.88 114 LEU A C 1
ATOM 848 O O . LEU A 1 114 ? -6.712 -5.557 5.800 1.00 93.88 114 LEU A O 1
ATOM 852 N N . ASP A 1 115 ? -5.230 -3.860 5.818 1.00 88.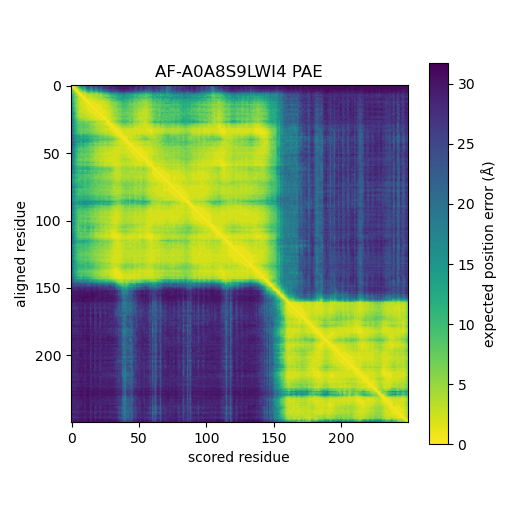69 115 ASP A N 1
ATOM 853 C CA . ASP A 1 115 ? -5.113 -3.708 4.368 1.00 88.69 115 ASP A CA 1
ATOM 854 C C . ASP A 1 115 ? -3.665 -3.957 3.934 1.00 88.69 115 ASP A C 1
ATOM 856 O O . ASP A 1 115 ? -2.744 -3.206 4.273 1.00 88.69 115 ASP A O 1
ATOM 860 N N . GLY A 1 116 ? -3.454 -5.052 3.202 1.00 80.56 116 GLY A N 1
ATOM 861 C CA . GLY A 1 116 ? -2.130 -5.454 2.727 1.00 80.56 116 GLY A CA 1
ATOM 862 C C . GLY A 1 116 ? -1.287 -6.250 3.730 1.00 80.56 116 GLY A C 1
ATOM 863 O O . GLY A 1 116 ? -0.082 -6.386 3.497 1.00 80.56 116 GLY A O 1
ATOM 864 N N . PHE A 1 117 ? -1.900 -6.773 4.798 1.00 88.25 117 PHE A N 1
ATOM 865 C CA . PHE A 1 117 ? -1.329 -7.733 5.748 1.00 88.25 117 PHE A CA 1
ATOM 866 C C . PHE A 1 117 ? -2.443 -8.638 6.310 1.00 88.25 117 PHE A C 1
ATOM 868 O O . PHE A 1 117 ? -3.526 -8.119 6.589 1.00 88.25 117 PHE A O 1
ATOM 875 N N . PRO A 1 118 ? -2.204 -9.942 6.524 1.00 91.50 118 PRO A N 1
ATOM 876 C CA . PRO A 1 118 ? -1.006 -10.707 6.169 1.00 91.50 118 PRO A CA 1
ATOM 877 C C . PRO A 1 118 ? -0.924 -10.990 4.657 1.00 91.50 118 PRO A C 1
ATOM 879 O O . PRO A 1 118 ? -1.934 -10.982 3.955 1.00 91.50 118 PRO A O 1
ATOM 882 N N . ARG A 1 119 ? 0.292 -11.218 4.146 1.00 87.50 119 ARG A N 1
ATOM 883 C CA . ARG A 1 119 ? 0.563 -11.619 2.748 1.00 87.50 119 ARG A CA 1
ATOM 884 C C . ARG A 1 119 ? 1.089 -13.045 2.615 1.00 87.50 119 ARG A C 1
ATOM 886 O O . ARG A 1 119 ? 1.037 -13.604 1.528 1.00 87.50 119 ARG A O 1
ATOM 893 N N . THR A 1 120 ? 1.596 -13.618 3.701 1.00 88.00 120 THR A N 1
ATOM 894 C CA . THR A 1 120 ? 2.111 -14.990 3.759 1.00 88.00 120 THR A CA 1
ATOM 895 C C . THR A 1 120 ? 1.409 -15.763 4.871 1.00 88.00 120 THR A C 1
ATOM 897 O O . THR A 1 120 ? 0.840 -15.168 5.789 1.00 88.00 120 THR A O 1
ATOM 900 N N . VAL A 1 121 ? 1.472 -17.094 4.808 1.00 92.31 121 VAL A N 1
ATOM 901 C CA . VAL A 1 121 ? 0.933 -17.967 5.864 1.00 92.31 121 VAL A CA 1
ATOM 902 C C . VAL A 1 121 ? 1.628 -17.688 7.198 1.00 92.31 121 VAL A C 1
ATOM 904 O O . VAL A 1 121 ? 0.957 -17.478 8.199 1.00 92.31 121 VAL A O 1
ATOM 907 N N . THR A 1 122 ? 2.955 -17.540 7.195 1.00 92.56 122 THR A N 1
ATOM 908 C CA . THR A 1 122 ? 3.736 -17.208 8.397 1.00 92.56 122 THR A CA 1
ATOM 909 C C . THR A 1 122 ? 3.312 -15.880 9.030 1.00 92.56 122 THR A C 1
ATOM 911 O O . THR A 1 122 ? 3.244 -15.763 10.251 1.00 92.56 122 THR A O 1
ATOM 914 N N . GLN A 1 123 ? 2.979 -14.865 8.225 1.00 91.44 123 GLN A N 1
ATOM 915 C CA . GLN A 1 123 ? 2.442 -13.605 8.748 1.00 91.44 123 GLN A CA 1
ATOM 916 C C . GLN A 1 123 ? 1.048 -13.776 9.359 1.00 91.44 123 GLN A C 1
ATOM 918 O O . GLN A 1 123 ? 0.740 -13.109 10.345 1.00 91.44 123 GLN A O 1
ATOM 923 N N . ALA A 1 124 ? 0.211 -14.643 8.784 1.00 93.75 124 ALA A N 1
ATOM 924 C CA . ALA A 1 124 ? -1.114 -14.940 9.318 1.00 93.75 124 ALA A CA 1
ATOM 925 C C . ALA A 1 124 ? -1.025 -15.671 10.667 1.00 93.75 124 ALA A C 1
ATOM 927 O O . ALA A 1 124 ? -1.677 -15.256 11.618 1.00 93.75 124 ALA A O 1
ATOM 928 N N . GLU A 1 125 ? -0.142 -16.664 10.788 1.00 95.06 125 GLU A N 1
ATOM 929 C CA . GLU A 1 125 ? 0.113 -17.375 12.050 1.00 95.06 125 GLU A CA 1
ATOM 930 C C . GLU A 1 125 ? 0.578 -16.410 13.152 1.00 95.06 125 GLU A C 1
ATOM 932 O O . GLU A 1 125 ? 0.018 -16.385 14.248 1.00 95.06 125 GLU A O 1
ATOM 937 N N . LYS A 1 126 ? 1.538 -15.527 12.845 1.00 94.81 126 LYS A N 1
ATOM 938 C CA . LYS A 1 126 ? 2.020 -14.517 13.804 1.00 94.81 126 LYS A CA 1
ATOM 939 C C . LYS A 1 126 ? 0.955 -13.484 14.178 1.00 94.81 126 LYS A C 1
ATOM 941 O O . LYS A 1 126 ? 0.943 -12.992 15.311 1.00 94.81 126 LYS A O 1
ATOM 946 N N . LEU A 1 127 ? 0.074 -13.128 13.240 1.00 94.38 127 LEU A N 1
ATOM 947 C CA . LEU A 1 127 ? -1.074 -12.262 13.510 1.00 94.38 127 LEU A CA 1
ATOM 948 C C . LEU A 1 127 ? -2.024 -12.927 14.507 1.00 94.38 127 LEU A C 1
ATOM 950 O O . LEU A 1 127 ? -2.410 -12.287 15.486 1.00 94.38 127 LEU A O 1
ATOM 954 N N . ASP A 1 128 ? -2.353 -14.198 14.293 1.00 94.88 128 ASP A N 1
ATOM 955 C CA . ASP A 1 128 ? -3.220 -14.960 15.189 1.00 94.88 128 ASP A CA 1
ATOM 956 C C . ASP A 1 128 ? -2.595 -15.100 16.583 1.00 94.88 128 ASP A C 1
ATOM 958 O O . ASP A 1 128 ? -3.258 -14.838 17.585 1.00 94.88 128 ASP A O 1
ATOM 962 N N . GLU A 1 129 ? -1.299 -15.407 16.684 1.00 95.50 129 GLU A N 1
ATOM 963 C CA . GLU A 1 129 ? -0.578 -15.443 17.965 1.00 95.50 129 GLU A CA 1
ATOM 964 C C . GLU A 1 129 ? -0.616 -14.103 18.717 1.00 95.50 129 GLU A C 1
ATOM 966 O O . GLU A 1 129 ? -0.733 -14.062 19.947 1.00 95.50 129 GLU A O 1
ATOM 971 N N . MET A 1 130 ? -0.482 -12.982 18.006 1.00 94.56 130 MET A N 1
ATOM 972 C CA . MET A 1 130 ? -0.576 -11.646 18.598 1.00 94.56 130 MET A CA 1
ATOM 973 C C . MET A 1 130 ? -2.003 -11.336 19.069 1.00 94.56 130 MET A C 1
ATOM 975 O O . MET A 1 130 ? -2.187 -10.877 20.198 1.00 94.56 130 MET A O 1
ATOM 979 N N . LEU A 1 131 ? -3.019 -11.640 18.258 1.00 93.81 131 LEU A N 1
ATOM 980 C CA . LEU A 1 131 ? -4.417 -11.396 18.617 1.00 93.81 131 LEU A CA 1
ATOM 981 C C . LEU A 1 131 ? -4.874 -12.285 19.778 1.00 93.81 131 LEU A C 1
ATOM 983 O O . LEU A 1 131 ? -5.521 -11.788 20.701 1.00 93.81 131 LEU A O 1
ATOM 987 N N . ASN A 1 132 ? -4.446 -13.548 19.811 1.00 94.81 132 ASN A N 1
ATOM 988 C CA . ASN A 1 132 ? -4.729 -14.468 20.910 1.00 94.81 132 ASN A CA 1
ATOM 989 C C . ASN A 1 132 ? -4.177 -13.948 22.244 1.00 94.81 132 ASN A C 1
ATOM 991 O O . ASN A 1 132 ? -4.877 -13.983 23.256 1.00 94.81 132 ASN A O 1
ATOM 995 N N . ARG A 1 133 ? -2.965 -13.370 22.251 1.00 93.56 133 ARG A N 1
ATOM 996 C CA . ARG A 1 133 ? -2.397 -12.707 23.444 1.00 93.56 133 ARG A CA 1
ATOM 997 C C . ARG A 1 133 ? -3.232 -11.518 23.926 1.00 93.56 133 ARG A C 1
ATOM 999 O O . ARG A 1 133 ? -3.204 -11.198 25.110 1.00 93.56 133 ARG A O 1
ATOM 1006 N N . ARG A 1 134 ? -3.992 -10.884 23.031 1.00 90.81 134 ARG A N 1
ATOM 1007 C CA . ARG A 1 134 ? -4.937 -9.798 23.341 1.00 90.81 134 ARG A CA 1
ATOM 1008 C C . ARG A 1 134 ? -6.341 -10.287 23.707 1.00 90.81 134 ARG A C 1
ATOM 1010 O O . ARG A 1 134 ? -7.204 -9.455 23.975 1.00 90.81 134 ARG A O 1
ATOM 1017 N N . GLY A 1 135 ? -6.603 -11.596 23.678 1.00 91.44 135 GLY A N 1
ATOM 1018 C CA . GLY A 1 135 ? -7.960 -12.135 23.805 1.00 91.44 135 GLY A CA 1
ATOM 1019 C C . GLY A 1 135 ? -8.877 -11.712 22.650 1.00 91.44 135 GLY A C 1
ATOM 1020 O O . GLY A 1 135 ? -10.079 -11.539 22.839 1.00 91.44 135 GLY A O 1
ATOM 1021 N N . ALA A 1 136 ? -8.305 -11.485 21.467 1.00 91.12 136 ALA A N 1
ATOM 1022 C CA . ALA A 1 136 ? -9.003 -11.079 20.256 1.00 91.12 136 ALA A CA 1
ATOM 1023 C C . ALA A 1 136 ? -8.782 -12.103 19.133 1.00 91.12 136 ALA A C 1
ATOM 1025 O O . ALA A 1 136 ? -7.843 -12.887 19.165 1.00 91.12 136 ALA A O 1
ATOM 1026 N N . GLN A 1 137 ? -9.638 -12.061 18.114 1.00 94.06 137 GLN A N 1
ATOM 1027 C CA . GLN A 1 137 ? -9.523 -12.879 16.905 1.00 94.06 137 GLN A CA 1
ATOM 1028 C C . GLN A 1 137 ? -10.008 -12.086 15.691 1.00 94.06 137 GLN A C 1
ATOM 1030 O O . GLN A 1 137 ? -10.765 -11.123 15.843 1.00 94.06 137 GLN A O 1
ATOM 1035 N N . ILE A 1 138 ? -9.597 -12.483 14.488 1.00 95.75 138 ILE A N 1
ATOM 1036 C CA . ILE A 1 138 ? -10.166 -11.931 13.255 1.00 95.75 138 ILE A CA 1
ATOM 1037 C C . ILE A 1 138 ? -11.613 -12.404 13.106 1.00 95.75 138 ILE A C 1
ATOM 1039 O O . ILE A 1 138 ? -11.898 -13.597 13.163 1.00 95.75 138 ILE A O 1
ATOM 1043 N N . ASP A 1 139 ? -12.534 -11.466 12.880 1.00 95.38 139 ASP A N 1
ATOM 1044 C CA . ASP A 1 139 ? -13.956 -11.785 12.735 1.00 95.38 139 ASP A CA 1
ATOM 1045 C C . ASP A 1 139 ? -14.283 -12.240 11.310 1.00 95.38 139 ASP A C 1
ATOM 1047 O O . ASP A 1 139 ? -15.086 -13.156 11.103 1.00 95.38 139 ASP A O 1
ATOM 1051 N N . LYS A 1 140 ? -13.700 -11.562 10.309 1.00 94.56 140 LYS A N 1
ATOM 1052 C CA . LYS A 1 140 ? -13.914 -11.847 8.884 1.00 94.56 140 LYS A CA 1
ATOM 1053 C C . LYS A 1 140 ? -12.698 -11.489 8.036 1.00 94.56 140 LYS A C 1
ATOM 1055 O O . LYS A 1 140 ? -12.049 -10.465 8.243 1.00 94.56 140 LYS A O 1
ATOM 1060 N N . VAL A 1 141 ? -12.488 -12.292 6.999 1.00 93.88 141 VAL A N 1
ATOM 1061 C CA . VAL A 1 141 ? -11.554 -12.016 5.907 1.00 93.88 141 VAL A CA 1
ATOM 1062 C C . VAL A 1 141 ? -12.370 -11.771 4.642 1.00 93.88 141 VAL A C 1
ATOM 1064 O O . VAL A 1 141 ? -13.197 -12.601 4.268 1.00 93.88 141 VAL A O 1
ATOM 1067 N N . LEU A 1 142 ? -12.171 -10.621 4.004 1.00 91.50 142 LEU A N 1
ATOM 1068 C CA . LEU A 1 142 ? -12.805 -10.272 2.738 1.00 91.50 142 LEU A CA 1
ATOM 1069 C C . LEU A 1 142 ? -11.784 -10.448 1.617 1.00 91.50 142 LEU A C 1
ATOM 1071 O O . LEU A 1 142 ? -10.787 -9.727 1.562 1.00 91.50 142 LEU A O 1
ATOM 1075 N N . ASN A 1 143 ? -12.048 -11.403 0.726 1.00 89.44 143 ASN A N 1
ATOM 1076 C CA . ASN A 1 143 ? -11.260 -11.602 -0.482 1.00 89.44 143 ASN A CA 1
ATOM 1077 C C . ASN A 1 143 ? -11.877 -10.819 -1.648 1.00 89.44 143 ASN A C 1
ATOM 1079 O O . ASN A 1 143 ? -12.960 -11.146 -2.131 1.00 89.44 143 ASN A O 1
ATOM 1083 N N . PHE A 1 144 ? -11.170 -9.793 -2.105 1.00 83.19 144 PHE A N 1
ATOM 1084 C CA . PHE A 1 144 ? -11.491 -9.009 -3.289 1.00 83.19 144 PHE A CA 1
ATOM 1085 C C . PHE A 1 144 ? -10.998 -9.761 -4.523 1.00 83.19 144 PHE A C 1
ATOM 1087 O O . PHE A 1 144 ? -9.961 -9.424 -5.098 1.00 83.19 144 PHE A O 1
ATOM 1094 N N . ALA A 1 145 ? -11.735 -10.808 -4.885 1.00 77.56 145 ALA A N 1
ATOM 1095 C CA . ALA A 1 145 ? -11.479 -11.574 -6.091 1.00 77.56 145 ALA A CA 1
ATOM 1096 C C . ALA A 1 145 ? -11.809 -10.718 -7.319 1.00 77.56 145 ALA A C 1
ATOM 1098 O O . ALA A 1 145 ? -12.898 -10.152 -7.425 1.00 77.56 145 ALA A O 1
ATOM 1099 N N . ILE A 1 146 ? -10.856 -10.630 -8.237 1.00 68.56 146 ILE A N 1
ATOM 1100 C CA . ILE A 1 146 ? -11.056 -10.086 -9.574 1.00 68.56 146 ILE A CA 1
ATOM 1101 C C . ILE A 1 146 ? -10.712 -11.206 -10.536 1.00 68.56 146 ILE A C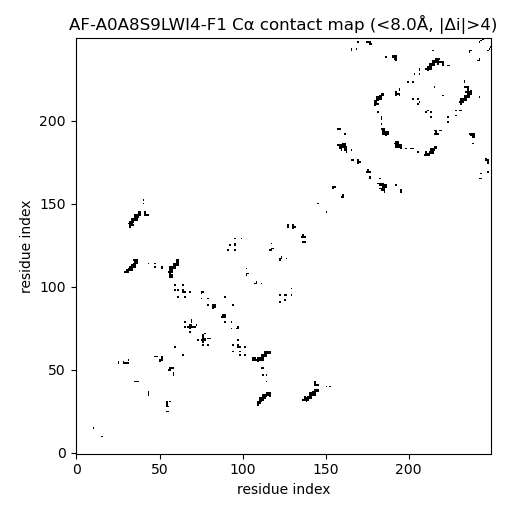 1
ATOM 1103 O O . ILE A 1 146 ? -9.747 -11.929 -10.308 1.00 68.56 146 ILE A O 1
ATOM 1107 N N . ASP A 1 147 ? -11.533 -11.364 -11.566 1.00 60.09 147 ASP A N 1
ATOM 1108 C CA . ASP A 1 147 ? -11.241 -12.276 -12.662 1.00 60.09 147 ASP A CA 1
ATOM 1109 C C . ASP A 1 147 ? -9.935 -11.832 -13.337 1.00 60.09 147 ASP A C 1
ATOM 1111 O O . ASP A 1 147 ? -9.787 -10.653 -13.667 1.00 60.09 147 ASP A O 1
ATOM 1115 N N . ASP A 1 148 ? -8.990 -12.751 -13.541 1.00 51.84 148 ASP A N 1
ATOM 1116 C CA . ASP A 1 148 ? -7.675 -12.453 -14.125 1.00 51.84 148 ASP A CA 1
ATOM 1117 C C . ASP A 1 148 ? -7.779 -11.694 -15.464 1.00 51.84 148 ASP A C 1
ATOM 1119 O O . ASP A 1 148 ? -6.897 -10.909 -15.811 1.00 51.84 148 ASP A O 1
ATOM 1123 N N . SER A 1 149 ? -8.894 -11.855 -16.188 1.00 46.16 149 SER A N 1
ATOM 1124 C CA . SER A 1 149 ? -9.208 -11.122 -17.423 1.00 46.16 149 SER A CA 1
ATOM 1125 C C . SER A 1 149 ? -9.458 -9.613 -17.244 1.00 46.16 149 SER A C 1
ATOM 1127 O O . SER A 1 149 ? -9.314 -8.854 -18.203 1.00 46.16 149 SER A O 1
ATOM 1129 N N . GLN A 1 150 ? -9.806 -9.159 -16.037 1.00 42.38 150 GLN A N 1
ATOM 1130 C CA . GLN A 1 150 ? -10.074 -7.754 -15.693 1.00 42.38 150 GLN A CA 1
ATOM 1131 C C . GLN A 1 150 ? -8.887 -7.070 -14.996 1.00 42.38 150 GLN A C 1
ATOM 1133 O O . GLN A 1 150 ? -8.937 -5.867 -14.726 1.00 42.38 150 GLN A O 1
ATOM 1138 N N . TYR A 1 151 ? -7.797 -7.797 -14.729 1.00 39.28 151 TYR A N 1
ATOM 1139 C CA . TYR A 1 151 ? -6.564 -7.233 -14.186 1.00 39.28 151 TYR A CA 1
ATOM 1140 C C . TYR A 1 151 ? -5.774 -6.493 -15.281 1.00 39.28 151 TYR A C 1
ATOM 1142 O O . TYR A 1 151 ? -4.763 -6.965 -15.794 1.00 39.28 151 TYR A O 1
ATOM 1150 N N . CYS A 1 152 ? -6.248 -5.307 -15.664 1.00 38.72 152 CYS A N 1
ATOM 1151 C CA . CYS A 1 152 ? -5.505 -4.367 -16.500 1.00 38.72 152 CYS A CA 1
ATOM 1152 C C . CYS A 1 152 ? -5.717 -2.945 -15.957 1.00 38.72 152 CYS A C 1
ATOM 1154 O O . CYS A 1 152 ? -6.829 -2.421 -16.041 1.00 38.72 152 CYS A O 1
ATOM 1156 N N . PRO A 1 153 ? -4.704 -2.294 -15.359 1.00 44.56 153 PRO A N 1
ATOM 1157 C CA . PRO A 1 153 ? -4.876 -0.937 -14.871 1.00 44.56 153 PRO A CA 1
ATOM 1158 C C . PRO A 1 153 ? -4.915 0.023 -16.062 1.00 44.56 153 PRO A C 1
ATOM 1160 O O . PRO A 1 153 ? -3.916 0.206 -16.756 1.00 44.56 153 PRO A O 1
ATOM 1163 N N . SER A 1 154 ? -6.066 0.661 -16.287 1.00 38.41 154 SER A N 1
ATOM 1164 C CA . SER A 1 154 ? -6.177 1.803 -17.194 1.00 38.41 154 SER A CA 1
ATOM 1165 C C . SER A 1 154 ? -5.358 2.965 -16.625 1.00 38.41 154 SER A C 1
ATOM 1167 O O . SER A 1 154 ? -5.733 3.568 -15.616 1.00 38.41 154 SER A O 1
ATOM 1169 N N . LEU A 1 155 ? -4.220 3.260 -17.242 1.00 42.38 155 LEU A N 1
ATOM 1170 C CA . LEU A 1 155 ? -3.302 4.310 -16.822 1.00 42.38 155 LEU A CA 1
ATOM 1171 C C . LEU A 1 155 ? -3.470 5.525 -17.723 1.00 42.38 155 LEU A C 1
ATOM 1173 O O . LEU A 1 155 ? -3.036 5.551 -18.864 1.00 42.38 155 LEU A O 1
ATOM 1177 N N . SER A 1 156 ? -4.127 6.554 -17.201 1.00 34.12 156 SER A N 1
ATOM 1178 C CA . SER A 1 156 ? -4.239 7.863 -17.841 1.00 34.12 156 SER A CA 1
ATOM 1179 C C . SER A 1 156 ? -3.132 8.797 -17.337 1.00 34.12 156 SER A C 1
ATOM 1181 O O . SER A 1 156 ? -3.413 9.853 -16.772 1.00 34.12 156 SER A O 1
ATOM 1183 N N . TYR A 1 157 ? -1.868 8.396 -17.501 1.00 38.88 157 TYR A N 1
ATOM 1184 C CA . TYR A 1 157 ? -0.702 9.270 -17.337 1.00 38.88 157 TYR A CA 1
ATOM 1185 C C . TYR A 1 157 ? 0.272 8.992 -18.485 1.00 38.88 157 TYR A C 1
ATOM 1187 O O . TYR A 1 157 ? 1.104 8.093 -18.416 1.00 38.88 157 TYR A O 1
ATOM 1195 N N . THR A 1 158 ? 0.169 9.821 -19.526 1.00 45.44 158 THR A N 1
ATOM 1196 C CA . THR A 1 158 ? 0.727 9.711 -20.895 1.00 45.44 158 THR A CA 1
ATOM 1197 C C . THR A 1 158 ? 2.266 9.762 -21.015 1.00 45.44 158 THR A C 1
ATOM 1199 O O . THR A 1 158 ? 2.847 10.386 -21.905 1.00 45.44 158 THR A O 1
ATOM 1202 N N . ALA A 1 159 ? 2.980 9.206 -20.041 1.00 45.34 159 ALA A N 1
ATOM 1203 C CA . ALA A 1 159 ? 4.426 8.994 -20.068 1.00 45.34 159 ALA A CA 1
ATOM 1204 C C . ALA A 1 159 ? 4.897 7.856 -19.140 1.00 45.34 159 ALA A C 1
ATOM 1206 O O . ALA A 1 159 ? 6.100 7.600 -19.094 1.00 45.34 159 ALA A O 1
ATOM 1207 N N . GLY A 1 160 ? 3.989 7.226 -18.379 1.00 57.44 160 GLY A N 1
ATOM 1208 C CA . GLY A 1 160 ? 4.309 6.272 -17.314 1.00 57.44 160 GLY A CA 1
ATOM 1209 C C . GLY A 1 160 ? 3.768 4.858 -17.520 1.00 57.44 160 GLY A C 1
ATOM 1210 O O . GLY A 1 160 ? 4.146 3.979 -16.750 1.00 57.44 160 GLY A O 1
ATOM 1211 N N . ASP A 1 161 ? 2.939 4.607 -18.536 1.00 71.75 161 ASP A N 1
ATOM 1212 C CA . ASP A 1 161 ? 2.266 3.309 -18.698 1.00 71.75 161 ASP A CA 1
ATOM 1213 C C . ASP A 1 161 ? 3.261 2.158 -18.796 1.00 71.75 161 ASP A C 1
ATOM 1215 O O . ASP A 1 161 ? 3.087 1.127 -18.151 1.00 71.75 161 ASP A O 1
ATOM 1219 N N . LEU A 1 162 ? 4.360 2.355 -19.533 1.00 81.75 162 LEU A N 1
ATOM 1220 C CA . LEU A 1 162 ? 5.394 1.334 -19.651 1.00 81.75 162 LEU A CA 1
ATOM 1221 C C . LEU A 1 162 ? 6.121 1.074 -18.324 1.00 81.75 162 LEU A C 1
ATOM 1223 O O . LEU A 1 162 ? 6.431 -0.072 -18.010 1.00 81.75 162 LEU A O 1
ATOM 1227 N N . ALA A 1 163 ? 6.374 2.122 -17.535 1.00 83.56 163 ALA A N 1
ATOM 1228 C CA . ALA A 1 163 ? 7.026 2.000 -16.231 1.00 83.56 163 ALA A CA 1
ATOM 1229 C C . ALA A 1 163 ? 6.124 1.289 -15.216 1.00 83.56 163 ALA A C 1
ATOM 1231 O O . ALA A 1 163 ? 6.585 0.455 -14.438 1.00 83.56 163 ALA A O 1
ATOM 1232 N N . ILE A 1 164 ? 4.827 1.583 -15.248 1.00 82.25 164 ILE A N 1
ATOM 1233 C CA . ILE A 1 164 ? 3.862 0.971 -14.341 1.00 82.25 164 ILE A CA 1
ATOM 1234 C C . ILE A 1 164 ? 3.586 -0.473 -14.756 1.00 82.25 164 ILE A C 1
ATOM 1236 O O . ILE A 1 164 ? 3.558 -1.350 -13.898 1.00 82.25 164 ILE A O 1
ATOM 1240 N N . ALA A 1 165 ? 3.475 -0.762 -16.053 1.00 83.50 165 ALA A N 1
ATOM 1241 C CA . ALA A 1 165 ? 3.380 -2.136 -16.527 1.00 83.50 165 ALA A CA 1
ATOM 1242 C C . ALA A 1 165 ? 4.625 -2.953 -16.171 1.00 83.50 165 ALA A C 1
ATOM 1244 O O . ALA A 1 165 ? 4.491 -4.104 -15.768 1.00 83.50 165 ALA A O 1
ATOM 1245 N N . ALA A 1 166 ? 5.822 -2.361 -16.235 1.00 83.88 166 ALA A N 1
ATOM 1246 C CA . ALA A 1 166 ? 7.036 -3.007 -15.746 1.00 83.88 166 ALA A CA 1
ATOM 1247 C C . ALA A 1 166 ? 6.974 -3.274 -14.231 1.00 83.88 166 ALA A C 1
ATOM 1249 O O . ALA A 1 166 ? 7.336 -4.364 -13.798 1.00 83.88 166 ALA A O 1
ATOM 1250 N N . ALA A 1 167 ? 6.461 -2.336 -13.426 1.00 82.06 167 ALA A N 1
ATOM 1251 C CA . ALA A 1 167 ? 6.272 -2.536 -11.985 1.00 82.06 167 ALA A CA 1
ATOM 1252 C C . ALA A 1 167 ? 5.255 -3.648 -11.670 1.00 82.06 167 ALA A C 1
ATOM 1254 O O . ALA A 1 167 ? 5.471 -4.454 -10.767 1.00 82.06 167 ALA A O 1
ATOM 1255 N N . ILE A 1 168 ? 4.175 -3.741 -12.446 1.00 81.12 168 ILE A N 1
ATOM 1256 C CA . ILE A 1 168 ? 3.184 -4.815 -12.324 1.00 81.12 168 ILE A CA 1
ATOM 1257 C C . ILE A 1 168 ? 3.795 -6.156 -12.729 1.00 81.12 168 ILE A C 1
ATOM 1259 O O . ILE A 1 168 ? 3.652 -7.127 -11.994 1.00 81.12 168 ILE A O 1
ATOM 1263 N N . CYS A 1 169 ? 4.527 -6.206 -13.847 1.00 79.50 169 CYS A N 1
ATOM 1264 C CA . CYS A 1 169 ? 5.240 -7.410 -14.276 1.00 79.50 169 CYS A CA 1
ATOM 1265 C C . CYS A 1 169 ? 6.251 -7.858 -13.217 1.00 79.50 169 CYS A C 1
ATOM 1267 O O . CYS A 1 169 ? 6.325 -9.041 -12.919 1.00 79.50 169 CYS A O 1
ATOM 1269 N N . SER A 1 170 ? 6.976 -6.918 -12.608 1.00 79.19 170 SER A N 1
ATOM 1270 C CA . SER A 1 170 ? 7.902 -7.191 -11.508 1.00 79.19 170 SER A CA 1
ATOM 1271 C C . SER A 1 170 ? 7.200 -7.842 -10.318 1.00 79.19 170 SER A C 1
ATOM 1273 O O . SER A 1 170 ? 7.669 -8.851 -9.799 1.00 79.19 170 SER A O 1
ATOM 1275 N N . SER A 1 171 ? 6.040 -7.305 -9.928 1.00 77.50 171 SER A N 1
ATOM 1276 C CA . SER A 1 171 ? 5.235 -7.870 -8.845 1.00 77.50 171 SER A CA 1
ATOM 1277 C C . SER A 1 171 ? 4.665 -9.244 -9.192 1.00 77.50 171 SER A C 1
ATOM 1279 O O . SER A 1 171 ? 4.604 -10.097 -8.317 1.00 77.50 171 SER A O 1
ATOM 1281 N N . PHE A 1 172 ? 4.213 -9.450 -10.431 1.00 72.94 172 PHE A N 1
ATOM 1282 C CA . PHE A 1 172 ? 3.584 -10.701 -10.860 1.00 72.94 172 PHE A CA 1
ATOM 1283 C C . PHE A 1 172 ? 4.602 -11.827 -11.067 1.00 72.94 172 PHE A C 1
ATOM 1285 O O . PHE A 1 172 ? 4.321 -12.983 -10.779 1.00 72.94 172 PHE A O 1
ATOM 1292 N N . LEU A 1 173 ? 5.789 -11.491 -11.569 1.00 71.06 173 LEU A N 1
ATOM 1293 C CA . LEU A 1 173 ? 6.878 -12.439 -11.808 1.00 71.06 173 LEU A CA 1
ATOM 1294 C C . LEU A 1 173 ? 7.753 -12.661 -10.566 1.00 71.06 173 LEU A C 1
ATOM 1296 O O . LEU A 1 173 ? 8.740 -13.384 -10.666 1.00 71.06 173 LEU A O 1
ATOM 1300 N N . GLU A 1 174 ? 7.434 -12.007 -9.442 1.00 75.25 174 GLU A N 1
ATOM 1301 C CA . GLU A 1 174 ? 8.234 -11.990 -8.208 1.00 75.25 174 GLU A CA 1
ATOM 1302 C C . GLU A 1 174 ? 9.722 -11.672 -8.450 1.00 75.25 174 GLU A C 1
ATOM 1304 O O . GLU A 1 174 ? 10.610 -12.119 -7.726 1.00 75.25 174 GLU A O 1
ATOM 1309 N N . PHE A 1 175 ? 10.003 -10.867 -9.478 1.00 77.19 175 PHE A N 1
ATOM 1310 C CA . PHE A 1 175 ? 11.357 -10.509 -9.885 1.00 77.19 175 PHE A CA 1
ATOM 1311 C C . PHE A 1 175 ? 11.520 -8.987 -9.848 1.00 77.19 175 PHE A C 1
ATOM 1313 O O . PHE A 1 175 ? 10.808 -8.285 -10.577 1.00 77.19 175 PHE A O 1
ATOM 1320 N N . PRO A 1 176 ? 12.426 -8.437 -9.020 1.00 78.00 176 PRO A N 1
ATOM 1321 C CA . PRO A 1 176 ? 12.595 -6.995 -8.892 1.00 78.00 176 PRO A CA 1
ATOM 1322 C C . PRO A 1 176 ? 13.136 -6.382 -10.188 1.00 78.00 176 PRO A C 1
ATOM 1324 O O . PRO A 1 176 ? 13.971 -6.970 -10.873 1.00 78.00 176 PRO A O 1
ATOM 1327 N N . ILE A 1 177 ? 12.689 -5.168 -10.519 1.00 83.62 177 ILE A N 1
ATOM 1328 C CA . ILE A 1 177 ? 13.263 -4.410 -11.638 1.00 83.62 177 ILE A CA 1
ATOM 1329 C C . ILE A 1 177 ? 14.755 -4.158 -11.351 1.00 83.62 177 ILE A C 1
ATOM 1331 O O . ILE A 1 177 ? 15.068 -3.610 -10.290 1.00 83.62 177 ILE A O 1
ATOM 1335 N N . PRO A 1 178 ? 15.674 -4.490 -12.279 1.00 81.06 178 PRO A N 1
ATOM 1336 C CA . PRO A 1 178 ? 17.095 -4.227 -12.088 1.00 81.06 178 PRO A CA 1
ATOM 1337 C C . PRO A 1 178 ? 17.387 -2.740 -11.843 1.00 81.06 178 PRO A C 1
ATOM 1339 O O . PRO A 1 178 ? 16.785 -1.853 -12.455 1.00 81.06 178 PRO A O 1
ATOM 1342 N N . HIS A 1 179 ? 18.346 -2.456 -10.961 1.00 81.75 179 HIS A N 1
ATOM 1343 C CA . HIS A 1 179 ? 18.748 -1.083 -10.659 1.00 81.75 179 HIS A CA 1
ATOM 1344 C C . HIS A 1 179 ? 19.284 -0.359 -11.903 1.00 81.75 179 HIS A C 1
ATOM 1346 O O . HIS A 1 179 ? 19.987 -0.939 -12.730 1.00 81.75 179 HIS A O 1
ATOM 1352 N N . GLY A 1 180 ? 18.961 0.932 -12.025 1.00 83.75 180 GLY A N 1
ATOM 1353 C CA . GLY A 1 180 ? 19.426 1.770 -13.135 1.00 83.75 180 GLY A CA 1
ATOM 1354 C C . GLY A 1 180 ? 18.653 1.595 -14.446 1.00 83.75 180 GLY A C 1
ATOM 1355 O O . GLY A 1 180 ? 19.067 2.159 -15.458 1.00 83.75 180 GLY A O 1
ATOM 1356 N N . VAL A 1 181 ? 17.525 0.874 -14.444 1.00 88.19 181 VAL A N 1
ATOM 1357 C CA . VAL A 1 181 ? 16.638 0.737 -15.610 1.00 88.19 181 VAL A CA 1
ATOM 1358 C C . VAL A 1 181 ? 15.502 1.760 -15.554 1.00 88.19 181 VAL A C 1
ATOM 1360 O O . VAL A 1 181 ? 14.765 1.842 -14.573 1.00 88.19 181 VAL A O 1
ATOM 1363 N N . ALA A 1 182 ? 15.329 2.517 -16.634 1.00 89.50 182 ALA A N 1
ATOM 1364 C CA . ALA A 1 182 ? 14.199 3.417 -16.842 1.00 89.50 182 ALA A CA 1
ATOM 1365 C C . ALA A 1 182 ? 13.306 2.940 -17.994 1.00 89.50 182 ALA A C 1
ATOM 1367 O O . ALA A 1 182 ? 13.776 2.307 -18.937 1.00 89.50 182 ALA A O 1
ATOM 1368 N N . PHE A 1 183 ? 12.028 3.311 -17.964 1.00 90.88 183 PHE A N 1
ATOM 1369 C CA . PHE A 1 183 ? 11.043 2.942 -18.984 1.00 90.88 183 PHE A CA 1
ATOM 1370 C C . PHE A 1 183 ? 10.365 4.201 -19.510 1.00 90.88 183 PHE A C 1
ATOM 1372 O O . PHE A 1 183 ? 9.870 5.008 -18.726 1.00 90.88 183 PHE A O 1
ATOM 1379 N N . ILE A 1 184 ? 10.345 4.380 -20.831 1.00 89.88 184 ILE A N 1
ATOM 1380 C CA . ILE A 1 184 ? 9.726 5.544 -21.468 1.00 89.88 184 ILE A CA 1
ATOM 1381 C C . ILE A 1 184 ? 8.891 5.067 -22.649 1.00 89.88 184 ILE A C 1
ATOM 1383 O O . ILE A 1 184 ? 9.432 4.700 -23.688 1.00 89.88 184 ILE A O 1
ATOM 1387 N N . GLY A 1 185 ? 7.572 5.106 -22.501 1.00 88.38 185 GLY A N 1
ATOM 1388 C CA . GLY A 1 185 ? 6.628 4.718 -23.541 1.00 88.38 185 GLY A CA 1
ATOM 1389 C C . GLY A 1 185 ? 5.212 4.582 -22.996 1.00 88.38 185 GLY A C 1
ATOM 1390 O O . GLY A 1 185 ? 4.999 4.554 -21.783 1.00 88.38 185 GLY A O 1
ATOM 1391 N N . GLU A 1 186 ? 4.264 4.487 -23.916 1.00 85.31 186 GLU A N 1
ATOM 1392 C CA . GLU A 1 186 ? 2.866 4.149 -23.647 1.00 85.31 186 GLU A CA 1
ATOM 1393 C C . GLU A 1 186 ? 2.574 2.722 -24.103 1.00 85.31 186 GLU A C 1
ATOM 1395 O O . GLU A 1 186 ? 3.310 2.162 -24.921 1.00 85.31 186 GLU A O 1
ATOM 1400 N N . ILE A 1 187 ? 1.496 2.135 -23.589 1.00 83.75 187 ILE A N 1
ATOM 1401 C CA . ILE A 1 187 ? 1.035 0.809 -24.003 1.00 83.75 187 ILE A CA 1
ATOM 1402 C C . ILE A 1 187 ? -0.278 0.975 -24.757 1.00 83.75 187 ILE A C 1
ATOM 1404 O O . ILE A 1 187 ? -1.241 1.537 -24.245 1.00 83.75 187 ILE A O 1
ATOM 1408 N N . GLY A 1 188 ? -0.306 0.505 -26.001 1.00 73.25 188 GLY A N 1
ATOM 1409 C CA . GLY A 1 188 ? -1.526 0.436 -26.789 1.00 73.25 188 GLY A CA 1
ATOM 1410 C C . GLY A 1 188 ? -2.439 -0.697 -26.328 1.00 73.25 188 GLY A C 1
ATOM 1411 O O . GLY A 1 188 ? -2.022 -1.629 -25.642 1.00 73.25 188 GLY A O 1
ATOM 1412 N N . LEU A 1 189 ? -3.700 -0.640 -26.752 1.00 67.75 189 LEU A N 1
ATOM 1413 C CA . LEU A 1 189 ? -4.720 -1.633 -26.393 1.00 67.75 189 LEU A CA 1
ATOM 1414 C C . LEU A 1 189 ? -4.372 -3.058 -26.864 1.00 67.75 189 LEU A C 1
ATOM 1416 O O . LEU A 1 189 ? -4.868 -4.022 -26.292 1.00 67.75 189 LEU A O 1
ATOM 1420 N N . GLY A 1 190 ? -3.516 -3.202 -27.882 1.00 65.62 190 GLY A N 1
ATOM 1421 C CA . GLY A 1 190 ? -3.014 -4.491 -28.364 1.00 65.62 190 GLY A CA 1
ATOM 1422 C C . GLY A 1 190 ? -1.764 -4.989 -27.632 1.00 65.62 190 GLY A C 1
ATOM 1423 O O . GLY A 1 190 ? -1.170 -5.984 -28.048 1.00 65.62 190 GLY A O 1
ATOM 1424 N N . GLY A 1 191 ? -1.331 -4.301 -26.570 1.00 68.31 191 GLY A N 1
ATOM 1425 C CA . GLY A 1 191 ? -0.102 -4.607 -25.837 1.00 68.31 191 GLY A CA 1
ATOM 1426 C C . GLY A 1 191 ? 1.176 -4.155 -26.551 1.00 68.31 191 GLY A C 1
ATOM 1427 O O . GLY A 1 191 ? 2.278 -4.536 -26.139 1.00 68.31 191 GLY A O 1
ATOM 1428 N N . GLU A 1 192 ? 1.056 -3.364 -27.622 1.00 81.75 192 GLU A N 1
ATOM 1429 C CA . GLU A 1 192 ? 2.191 -2.762 -28.309 1.00 81.75 192 GLU A CA 1
ATOM 1430 C C . GLU A 1 192 ? 2.739 -1.547 -27.551 1.00 81.75 192 GLU A C 1
ATOM 1432 O O . GLU A 1 192 ? 1.997 -0.805 -26.913 1.00 81.75 192 GLU A O 1
ATOM 1437 N N . ILE A 1 193 ? 4.046 -1.311 -27.641 1.00 88.94 193 ILE A N 1
ATOM 1438 C CA . ILE A 1 193 ? 4.694 -0.170 -26.987 1.00 88.94 193 ILE A CA 1
ATOM 1439 C C . ILE A 1 193 ? 4.740 1.002 -27.973 1.00 88.94 193 ILE A C 1
ATOM 1441 O O . ILE A 1 193 ? 5.278 0.882 -29.078 1.00 88.94 193 ILE A O 1
ATOM 1445 N N . ARG A 1 194 ? 4.191 2.149 -27.567 1.00 86.31 194 ARG A N 1
ATOM 1446 C CA . ARG A 1 194 ? 4.010 3.353 -28.389 1.00 86.31 194 ARG A CA 1
ATOM 1447 C C . ARG A 1 194 ? 4.845 4.522 -27.876 1.00 86.31 194 ARG A C 1
ATOM 1449 O O . ARG A 1 194 ? 5.176 4.629 -26.696 1.00 86.31 194 ARG A O 1
ATOM 1456 N N . THR A 1 195 ? 5.216 5.403 -28.798 1.00 86.88 195 THR A N 1
ATOM 1457 C CA . THR A 1 195 ? 6.031 6.591 -28.519 1.00 86.88 195 THR A CA 1
ATOM 1458 C C . THR A 1 195 ? 5.257 7.654 -27.771 1.00 86.88 195 THR A C 1
ATOM 1460 O O . THR A 1 195 ? 4.117 7.939 -28.123 1.00 86.88 195 THR A O 1
ATOM 1463 N N . VAL A 1 196 ? 5.940 8.328 -26.850 1.00 83.31 196 VAL A N 1
ATOM 1464 C CA . VAL A 1 196 ? 5.412 9.494 -26.137 1.00 83.31 196 VAL A CA 1
ATOM 1465 C C . VAL A 1 196 ? 6.039 10.789 -26.654 1.00 83.31 196 VAL A C 1
ATOM 1467 O O . VAL A 1 196 ? 7.148 10.771 -27.201 1.00 83.31 196 VAL A O 1
ATOM 1470 N N . PRO A 1 197 ? 5.389 11.951 -26.473 1.00 80.94 197 PRO A N 1
ATOM 1471 C CA . PRO A 1 197 ? 5.962 13.221 -26.892 1.00 80.94 197 PRO A CA 1
ATOM 1472 C C . PRO A 1 197 ? 7.326 13.490 -26.243 1.00 80.94 197 PRO A C 1
ATOM 1474 O O . PRO A 1 197 ? 7.524 13.268 -25.043 1.00 80.94 197 PRO A O 1
ATOM 1477 N N . ARG A 1 198 ? 8.244 14.069 -27.030 1.00 82.62 198 ARG A N 1
ATOM 1478 C CA . ARG A 1 198 ? 9.588 14.502 -26.596 1.00 82.62 198 ARG A CA 1
ATOM 1479 C C . ARG A 1 198 ? 10.492 13.355 -26.102 1.00 82.62 198 ARG A C 1
ATOM 1481 O O . ARG A 1 198 ? 11.233 13.553 -25.139 1.00 82.62 198 ARG A O 1
ATOM 1488 N N . MET A 1 199 ? 10.461 12.195 -26.770 1.00 85.31 199 MET A N 1
ATOM 1489 C CA . MET A 1 199 ? 11.303 11.023 -26.453 1.00 85.31 199 MET A CA 1
ATOM 1490 C C . MET A 1 199 ? 12.766 11.386 -26.177 1.00 85.31 199 MET A C 1
ATOM 1492 O O . MET A 1 199 ? 13.290 11.041 -25.125 1.00 85.31 199 MET A O 1
ATOM 1496 N N . GLU A 1 200 ? 13.403 12.133 -27.078 1.00 87.75 200 GLU A N 1
ATOM 1497 C CA . GLU A 1 200 ? 14.829 12.470 -26.983 1.00 87.75 200 GLU A CA 1
ATOM 1498 C C . GLU A 1 200 ? 15.155 13.211 -25.684 1.00 87.75 200 GLU A C 1
ATOM 1500 O O . GLU A 1 200 ? 16.026 12.789 -24.929 1.00 87.75 200 GLU A O 1
ATOM 1505 N N . LYS A 1 201 ? 14.381 14.256 -25.355 1.00 82.31 201 LYS A N 1
ATOM 1506 C CA . LYS A 1 201 ? 14.564 15.028 -24.117 1.00 82.31 201 LYS A CA 1
ATOM 1507 C C . LYS A 1 201 ? 14.398 14.157 -22.876 1.00 82.31 201 LYS A C 1
ATOM 1509 O O . LYS A 1 201 ? 15.150 14.317 -21.922 1.00 82.31 201 LYS A O 1
ATOM 1514 N N . ARG A 1 202 ? 13.422 13.245 -22.880 1.00 86.31 202 ARG A N 1
ATOM 1515 C CA . ARG A 1 202 ? 13.156 12.351 -21.744 1.00 86.31 202 ARG A CA 1
ATOM 1516 C C . ARG A 1 202 ? 14.308 11.371 -21.536 1.00 86.31 202 ARG A C 1
ATOM 1518 O O . ARG A 1 202 ? 14.793 11.256 -20.416 1.00 86.31 202 ARG A O 1
ATOM 1525 N N . VAL A 1 203 ? 14.786 10.743 -22.609 1.00 87.75 203 VAL A N 1
ATOM 1526 C CA . VAL A 1 203 ? 15.931 9.821 -22.566 1.00 87.75 203 VAL A CA 1
ATOM 1527 C C . VAL A 1 203 ? 17.206 10.555 -22.137 1.00 87.75 203 VAL A C 1
ATOM 1529 O O . VAL A 1 203 ? 17.939 10.055 -21.289 1.00 87.75 203 VAL A O 1
ATOM 1532 N N . SER A 1 204 ? 17.445 11.777 -22.626 1.00 84.00 204 SER A N 1
ATOM 1533 C CA . SER A 1 204 ? 18.581 12.593 -22.178 1.00 84.00 204 SER A CA 1
ATOM 1534 C C . SER A 1 204 ? 18.502 12.970 -20.696 1.00 84.00 204 SER A C 1
ATOM 1536 O O . SER A 1 204 ? 19.528 12.992 -20.022 1.00 84.00 204 SER A O 1
ATOM 1538 N N . THR A 1 205 ? 17.312 13.270 -20.164 1.00 83.12 205 THR A N 1
ATOM 1539 C CA . THR A 1 205 ? 17.134 13.524 -18.724 1.00 83.12 205 THR A CA 1
ATOM 1540 C C . THR A 1 205 ? 17.416 12.271 -17.905 1.00 83.12 205 THR A C 1
ATOM 1542 O O . THR A 1 205 ? 18.119 12.351 -16.906 1.00 83.12 205 THR A O 1
ATOM 1545 N N . VAL A 1 206 ? 16.915 11.116 -18.343 1.00 84.44 206 V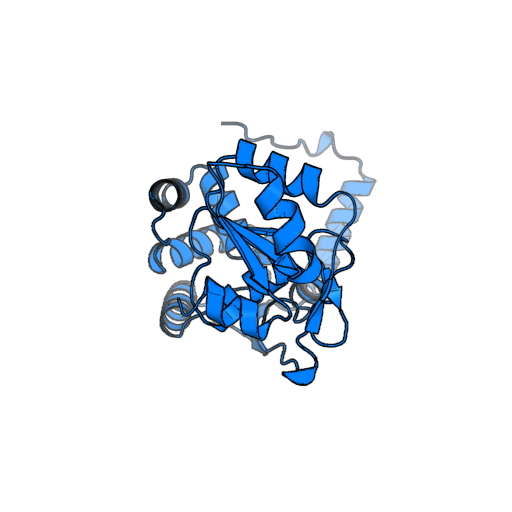AL A N 1
ATOM 1546 C CA . VAL A 1 206 ? 17.168 9.825 -17.692 1.00 84.44 206 VAL A CA 1
ATOM 1547 C C . VAL A 1 206 ? 18.667 9.510 -17.653 1.00 84.44 206 VAL A C 1
ATOM 1549 O O . VAL A 1 206 ? 19.178 9.151 -16.597 1.00 84.44 206 VAL A O 1
ATOM 1552 N N . ALA A 1 207 ? 19.395 9.747 -18.747 1.00 85.38 207 ALA A N 1
ATOM 1553 C CA . ALA A 1 207 ? 20.851 9.599 -18.768 1.00 85.38 207 ALA A CA 1
ATOM 1554 C C . ALA A 1 207 ? 21.542 10.523 -17.745 1.00 85.38 207 ALA A C 1
ATOM 1556 O O . ALA A 1 207 ? 22.362 10.071 -16.955 1.00 85.38 207 ALA A O 1
ATOM 1557 N N . LYS A 1 208 ? 21.148 11.805 -17.679 1.00 81.69 208 LYS A N 1
ATOM 1558 C CA . LYS A 1 208 ? 21.694 12.776 -16.706 1.00 81.69 208 LYS A CA 1
ATOM 1559 C C . LYS A 1 208 ? 21.417 12.417 -15.245 1.00 81.69 208 LYS A C 1
ATOM 1561 O O . LYS A 1 208 ? 22.143 12.870 -14.368 1.00 81.69 208 LYS A O 1
ATOM 1566 N N . LEU A 1 209 ? 20.359 11.654 -14.982 1.00 82.56 209 LEU A N 1
ATOM 1567 C CA . LEU A 1 209 ? 20.001 11.175 -13.646 1.00 82.56 209 LEU A CA 1
ATOM 1568 C C . LEU A 1 209 ? 20.776 9.909 -13.236 1.00 82.56 209 LEU A C 1
ATOM 1570 O O . LEU A 1 209 ? 20.556 9.409 -12.138 1.00 82.56 209 LEU A O 1
ATOM 1574 N N . GLY A 1 210 ? 21.674 9.399 -14.087 1.00 81.94 210 GLY A N 1
ATOM 1575 C CA . GLY A 1 210 ? 22.541 8.261 -13.772 1.00 81.94 210 GLY A CA 1
ATOM 1576 C C . GLY A 1 210 ? 21.923 6.888 -14.043 1.00 81.94 210 GLY A C 1
ATOM 1577 O O . GLY A 1 210 ? 22.409 5.885 -13.525 1.00 81.94 210 GLY A O 1
ATOM 1578 N N . PHE A 1 211 ? 20.853 6.812 -14.840 1.00 87.00 211 PHE A N 1
ATOM 1579 C CA . PHE A 1 211 ? 20.314 5.527 -15.288 1.00 87.00 211 PHE A CA 1
ATOM 1580 C C . PHE A 1 211 ? 21.206 4.919 -16.373 1.00 87.00 211 PHE A C 1
ATOM 1582 O O . PHE A 1 211 ? 21.593 5.593 -17.326 1.00 87.00 211 PHE A O 1
ATOM 1589 N N . THR A 1 212 ? 21.480 3.624 -16.247 1.00 87.94 212 THR A N 1
ATOM 1590 C CA . THR A 1 212 ? 22.388 2.871 -17.122 1.00 87.94 212 THR A CA 1
ATOM 1591 C C . THR A 1 212 ? 21.664 2.213 -18.291 1.00 87.94 212 THR A C 1
ATOM 1593 O O . THR A 1 212 ? 22.281 1.948 -19.321 1.00 87.94 212 THR A O 1
ATOM 1596 N N . LYS A 1 213 ? 20.351 1.969 -18.172 1.00 91.56 213 LYS A N 1
ATOM 1597 C CA . LYS A 1 213 ? 19.522 1.359 -19.221 1.00 91.56 213 LYS A CA 1
ATOM 1598 C C . LYS A 1 213 ? 18.202 2.106 -19.387 1.00 91.56 213 LYS A C 1
ATOM 1600 O O . LYS A 1 213 ? 17.588 2.529 -18.409 1.00 91.56 213 LYS A O 1
ATOM 1605 N N . CYS A 1 214 ? 17.716 2.221 -20.621 1.00 92.12 214 CYS A N 1
ATOM 1606 C CA . CYS A 1 214 ? 16.404 2.790 -20.917 1.00 92.12 214 CYS A CA 1
ATOM 1607 C C . CYS A 1 214 ? 15.632 1.947 -21.934 1.00 92.12 214 CYS A C 1
ATOM 1609 O O . CYS A 1 214 ? 16.067 1.766 -23.074 1.00 92.12 214 CYS A O 1
ATOM 1611 N N . VAL A 1 215 ? 14.461 1.464 -21.521 1.00 93.00 215 VAL A N 1
ATOM 1612 C CA . VAL A 1 215 ? 13.520 0.727 -22.363 1.00 93.00 215 VAL A CA 1
ATOM 1613 C C . VAL A 1 215 ? 12.585 1.705 -23.066 1.00 93.00 215 VAL A C 1
ATOM 1615 O O . VAL A 1 215 ? 11.929 2.529 -22.424 1.00 93.00 215 VAL A O 1
ATOM 1618 N N . VAL A 1 216 ? 12.519 1.597 -24.391 1.00 93.25 216 VAL A N 1
ATOM 1619 C CA . VAL A 1 216 ? 11.772 2.501 -25.276 1.00 93.25 216 VAL A CA 1
ATOM 1620 C C . VAL A 1 216 ? 11.012 1.716 -26.356 1.00 93.25 216 VAL A C 1
ATOM 1622 O O . VAL A 1 216 ? 11.331 0.551 -26.615 1.00 93.25 216 VAL A O 1
ATOM 1625 N N . PRO A 1 217 ? 10.032 2.330 -27.045 1.00 92.88 217 PRO A N 1
ATOM 1626 C CA . PRO A 1 217 ? 9.405 1.724 -28.212 1.00 92.88 217 PRO A CA 1
ATOM 1627 C C . PRO A 1 217 ? 10.433 1.376 -29.291 1.00 92.88 217 PRO A C 1
ATOM 1629 O O . PRO A 1 217 ? 11.298 2.189 -29.634 1.00 92.88 217 PRO A O 1
ATOM 1632 N N . LYS A 1 218 ? 10.298 0.193 -29.899 1.00 93.56 218 LYS A N 1
ATOM 1633 C CA . LYS A 1 218 ? 11.208 -0.281 -30.958 1.00 93.56 218 LYS A CA 1
ATOM 1634 C C . LYS A 1 218 ? 11.345 0.697 -32.128 1.00 93.56 218 LYS A C 1
ATOM 1636 O O . LYS A 1 218 ? 12.411 0.787 -32.731 1.00 93.56 218 LYS A O 1
ATOM 1641 N N . SER A 1 219 ? 10.282 1.438 -32.442 1.00 90.25 219 SER A N 1
ATOM 1642 C CA . SER A 1 219 ? 10.237 2.396 -33.552 1.00 90.25 219 SER A CA 1
ATOM 1643 C C . SER A 1 219 ? 11.251 3.537 -33.426 1.00 90.25 219 SER A C 1
ATOM 1645 O O . SER A 1 219 ? 11.710 4.044 -34.445 1.00 90.25 219 SER A O 1
ATOM 1647 N N . VAL A 1 220 ? 11.640 3.916 -32.204 1.00 90.19 220 VAL A N 1
ATOM 1648 C CA . VAL A 1 220 ? 12.545 5.053 -31.943 1.00 90.19 220 VAL A CA 1
ATOM 1649 C C . VAL A 1 220 ? 13.942 4.635 -31.493 1.00 90.19 220 VAL A C 1
ATOM 1651 O O . VAL A 1 220 ? 14.821 5.483 -31.370 1.00 90.19 220 VAL A O 1
ATOM 1654 N N . GLU A 1 221 ? 14.187 3.337 -31.304 1.00 91.56 221 GLU A N 1
ATOM 1655 C CA . GLU A 1 221 ? 15.466 2.806 -30.818 1.00 91.56 221 GLU A CA 1
ATOM 1656 C C . GLU A 1 221 ? 16.659 3.281 -31.659 1.00 91.56 221 GLU A C 1
ATOM 1658 O O . GLU A 1 221 ? 17.647 3.767 -31.113 1.00 91.56 221 GLU A O 1
ATOM 1663 N N . LYS A 1 222 ? 16.565 3.181 -32.993 1.00 87.50 222 LYS A N 1
ATOM 1664 C CA . LYS A 1 222 ? 17.659 3.576 -33.897 1.00 87.50 222 LYS A CA 1
ATOM 1665 C C . LYS A 1 222 ? 17.951 5.078 -33.817 1.00 87.50 222 LYS A C 1
ATOM 1667 O O . LYS A 1 222 ? 19.114 5.457 -33.740 1.00 87.50 222 LYS A O 1
ATOM 1672 N N . SER A 1 223 ? 16.899 5.901 -33.776 1.00 87.81 223 SER A N 1
ATOM 1673 C CA . SER A 1 223 ? 16.996 7.366 -33.679 1.00 87.81 223 SER A CA 1
ATOM 1674 C C . SER A 1 223 ? 17.612 7.811 -32.352 1.00 87.81 223 SER A C 1
ATOM 1676 O O . SER A 1 223 ? 18.401 8.751 -32.301 1.00 87.81 223 SER A O 1
ATOM 1678 N N . LEU A 1 224 ? 17.278 7.117 -31.263 1.00 86.56 224 LEU A N 1
ATOM 1679 C CA . LEU A 1 224 ? 17.806 7.427 -29.938 1.00 86.56 224 LEU A CA 1
ATOM 1680 C C . LEU A 1 224 ? 19.253 6.948 -29.772 1.00 86.56 224 LEU A C 1
ATOM 1682 O O . LEU A 1 224 ? 20.048 7.638 -29.141 1.00 86.56 224 LEU A O 1
ATOM 1686 N N . LYS A 1 225 ? 19.632 5.820 -30.387 1.00 85.50 225 LYS A N 1
ATOM 1687 C CA . LYS A 1 225 ? 21.027 5.345 -30.403 1.00 85.50 225 LYS A CA 1
ATOM 1688 C C . LYS A 1 225 ? 21.960 6.295 -31.159 1.00 85.50 225 LYS A C 1
ATOM 1690 O O . LYS A 1 225 ? 23.102 6.474 -30.744 1.00 85.50 225 LYS A O 1
ATOM 1695 N N . SER A 1 226 ? 21.478 6.964 -32.209 1.00 79.56 226 SER A N 1
ATOM 1696 C CA . SER A 1 226 ? 22.265 7.972 -32.937 1.00 79.56 226 SER A CA 1
ATOM 1697 C C . SER A 1 226 ? 22.527 9.266 -32.158 1.00 79.56 226 SER A C 1
ATOM 1699 O O . SER A 1 226 ? 23.391 10.034 -32.568 1.00 79.56 226 SER A O 1
ATOM 1701 N N . LEU A 1 227 ? 21.854 9.503 -31.023 1.00 77.62 227 LEU A N 1
ATOM 1702 C CA . LEU A 1 227 ? 22.110 10.674 -30.168 1.00 77.62 227 LEU A CA 1
ATOM 1703 C C . LEU A 1 227 ? 23.454 10.601 -29.421 1.00 77.62 227 LEU A C 1
ATOM 1705 O O . LEU A 1 227 ? 23.845 11.578 -28.788 1.00 77.62 227 LEU A O 1
ATOM 1709 N N . GLY A 1 228 ? 24.163 9.466 -29.470 1.00 68.62 228 GLY A N 1
ATOM 1710 C CA . GLY A 1 228 ? 25.517 9.352 -28.920 1.00 68.62 228 GLY A CA 1
ATOM 1711 C C . GLY A 1 228 ? 25.592 9.477 -27.395 1.00 68.62 228 GLY A C 1
ATOM 1712 O O . GLY A 1 228 ? 26.615 9.909 -26.864 1.00 68.62 228 GLY A O 1
ATOM 1713 N N . LEU A 1 229 ? 24.522 9.110 -26.682 1.00 76.25 229 LEU A N 1
ATOM 1714 C CA . LEU A 1 229 ? 24.489 9.082 -25.219 1.00 76.25 229 LEU A CA 1
ATOM 1715 C C . LEU A 1 229 ? 25.376 7.927 -24.716 1.00 76.25 229 LEU A C 1
ATOM 1717 O O . LEU A 1 229 ? 24.922 6.793 -24.614 1.00 76.25 229 LEU A O 1
ATOM 1721 N N . LYS A 1 230 ? 26.660 8.205 -24.449 1.00 66.19 230 LYS A N 1
ATOM 1722 C CA . LYS A 1 230 ? 27.688 7.188 -24.135 1.00 66.19 230 LYS A CA 1
ATOM 1723 C C . LYS A 1 230 ? 27.436 6.381 -22.854 1.00 66.19 230 LYS A C 1
ATOM 1725 O O . LYS A 1 230 ? 28.031 5.322 -22.700 1.00 66.19 230 LYS A O 1
ATOM 1730 N N . GLU A 1 231 ? 26.589 6.872 -21.955 1.00 75.75 231 GLU A N 1
ATOM 1731 C CA . GLU A 1 231 ? 26.413 6.316 -20.604 1.00 75.75 231 GLU A CA 1
ATOM 1732 C C . GLU A 1 231 ? 25.126 5.497 -20.422 1.00 75.75 231 GLU A C 1
ATOM 1734 O O . GLU A 1 231 ? 24.936 4.904 -19.364 1.00 75.75 231 GLU A O 1
ATOM 1739 N N . ILE A 1 232 ? 24.250 5.434 -21.435 1.00 87.31 232 ILE A N 1
ATOM 1740 C CA . ILE A 1 232 ? 22.959 4.743 -21.325 1.00 87.31 232 ILE A CA 1
ATOM 1741 C C . ILE A 1 232 ? 22.728 3.752 -22.469 1.00 87.31 232 ILE A C 1
ATOM 1743 O O . ILE A 1 232 ? 22.801 4.086 -23.652 1.00 87.31 232 ILE A O 1
ATOM 1747 N N . GLU A 1 233 ? 22.394 2.515 -22.114 1.00 91.50 233 GLU A N 1
ATOM 1748 C CA . GLU A 1 233 ? 22.001 1.478 -23.061 1.00 91.50 233 GLU A CA 1
ATOM 1749 C C . GLU A 1 233 ? 20.520 1.637 -23.441 1.00 91.50 233 GLU A C 1
ATOM 1751 O O . GLU A 1 233 ? 19.630 1.577 -22.591 1.00 91.50 233 GLU A O 1
ATOM 1756 N N . ILE A 1 234 ? 20.235 1.821 -24.733 1.00 93.00 234 ILE A N 1
ATOM 1757 C CA . ILE A 1 234 ? 18.861 1.928 -25.243 1.00 93.00 234 ILE A CA 1
ATOM 1758 C C . ILE A 1 234 ? 18.352 0.556 -25.698 1.00 93.00 234 ILE A C 1
ATOM 1760 O O . ILE A 1 234 ? 18.890 -0.031 -26.643 1.00 93.00 234 ILE A O 1
ATOM 1764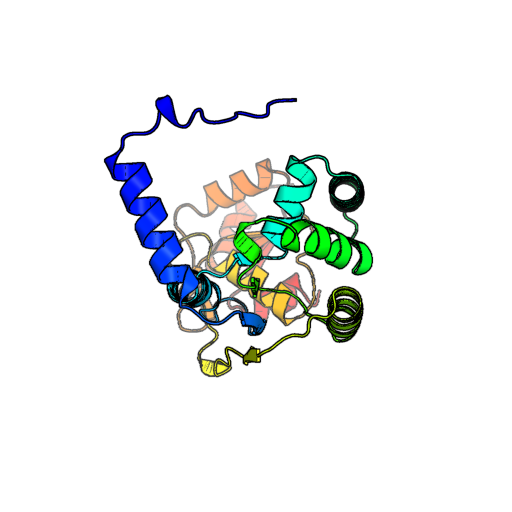 N N . ILE A 1 235 ? 17.267 0.090 -25.078 1.00 92.94 235 ILE A N 1
ATOM 1765 C CA . ILE A 1 235 ? 16.629 -1.201 -25.351 1.00 92.94 235 ILE A CA 1
ATOM 1766 C C . ILE A 1 235 ? 15.269 -0.956 -26.009 1.00 92.94 235 ILE A C 1
ATOM 1768 O O . ILE A 1 235 ? 14.327 -0.479 -25.379 1.00 92.94 235 ILE A O 1
ATOM 1772 N N . GLY A 1 236 ? 15.154 -1.277 -27.297 1.00 92.94 236 GLY A N 1
ATOM 1773 C CA . GLY A 1 236 ? 13.896 -1.142 -28.029 1.00 92.94 236 GLY A CA 1
ATOM 1774 C C . GLY A 1 236 ? 13.024 -2.391 -27.917 1.00 92.94 236 GLY A C 1
ATOM 1775 O O . GLY A 1 236 ? 13.454 -3.461 -28.354 1.00 92.94 236 GLY A O 1
ATOM 1776 N N . CYS A 1 237 ? 11.792 -2.235 -27.428 1.00 92.69 237 CYS A N 1
ATOM 1777 C CA . CYS A 1 237 ? 10.789 -3.302 -27.313 1.00 92.69 237 CYS A CA 1
ATOM 1778 C C . CYS A 1 237 ? 9.538 -2.975 -28.142 1.00 92.69 237 CYS A C 1
ATOM 1780 O O . CYS A 1 237 ? 9.096 -1.824 -28.193 1.00 92.69 237 CYS A O 1
ATOM 1782 N N . LYS A 1 238 ? 8.960 -3.975 -28.815 1.00 88.81 238 LYS A N 1
ATOM 1783 C CA . LYS A 1 238 ? 7.727 -3.821 -29.610 1.00 88.81 238 LYS A CA 1
ATOM 1784 C C . LYS A 1 238 ? 6.460 -3.992 -28.780 1.00 88.81 238 LYS A C 1
ATOM 1786 O O . LYS A 1 238 ? 5.443 -3.384 -29.095 1.00 88.81 238 LYS A O 1
ATOM 1791 N N . ASN A 1 239 ? 6.506 -4.846 -27.765 1.00 85.31 239 ASN A N 1
ATOM 1792 C CA . ASN A 1 239 ? 5.360 -5.231 -26.948 1.00 85.31 239 ASN A CA 1
ATOM 1793 C C . ASN A 1 239 ? 5.811 -5.635 -25.539 1.00 85.31 239 ASN A C 1
ATOM 1795 O O . ASN A 1 239 ? 7.008 -5.768 -25.266 1.00 85.31 239 ASN A O 1
ATOM 1799 N N . LEU A 1 240 ? 4.841 -5.856 -24.652 1.00 81.31 240 LEU A N 1
ATOM 1800 C CA . LEU A 1 240 ? 5.109 -6.200 -23.255 1.00 81.31 240 LEU A CA 1
ATOM 1801 C C . LEU A 1 240 ? 5.847 -7.542 -23.091 1.00 81.31 240 LEU A C 1
ATOM 1803 O O . LEU A 1 240 ? 6.670 -7.686 -22.193 1.00 81.31 240 LEU A O 1
ATOM 1807 N N . LYS A 1 241 ? 5.625 -8.508 -23.991 1.00 81.38 241 LYS A N 1
ATOM 1808 C CA . LYS A 1 241 ? 6.329 -9.801 -23.975 1.00 81.38 241 LYS A CA 1
ATOM 1809 C C . LYS A 1 241 ? 7.830 -9.634 -24.223 1.00 81.38 241 LYS A C 1
ATOM 1811 O O . LYS A 1 241 ? 8.635 -10.260 -23.538 1.00 81.38 241 LYS A O 1
ATOM 1816 N N . GLU A 1 242 ? 8.208 -8.793 -25.186 1.00 85.75 242 GLU A N 1
ATOM 1817 C CA . GLU A 1 242 ? 9.613 -8.445 -25.424 1.00 85.75 242 GLU A CA 1
ATOM 1818 C C . GLU A 1 242 ? 10.216 -7.721 -24.217 1.00 85.75 242 GLU A C 1
ATOM 1820 O O . GLU A 1 242 ? 11.302 -8.095 -23.788 1.00 85.75 242 GLU A O 1
ATOM 1825 N N . LEU A 1 243 ? 9.488 -6.774 -23.611 1.00 85.81 243 LEU A N 1
ATOM 1826 C CA . LEU A 1 243 ? 9.933 -6.100 -22.386 1.00 85.81 243 LEU A CA 1
ATOM 1827 C C . LEU A 1 243 ? 10.212 -7.099 -21.260 1.00 85.81 243 LEU A C 1
ATOM 1829 O O . LEU A 1 243 ? 11.272 -7.035 -20.641 1.00 85.81 243 LEU A O 1
ATOM 1833 N N . ILE A 1 244 ? 9.293 -8.039 -21.016 1.00 81.31 244 ILE A N 1
ATOM 1834 C CA . ILE A 1 244 ? 9.452 -9.056 -19.971 1.00 81.31 244 ILE A CA 1
ATOM 1835 C C . ILE A 1 244 ? 10.723 -9.873 -20.210 1.00 81.31 244 ILE A C 1
ATOM 1837 O O . ILE A 1 244 ? 11.537 -10.042 -19.304 1.00 81.31 244 ILE A O 1
ATOM 1841 N N . ASN A 1 245 ? 10.924 -10.339 -21.442 1.00 82.88 245 ASN A N 1
ATOM 1842 C CA . ASN A 1 245 ? 12.093 -11.141 -21.783 1.00 82.88 245 ASN A CA 1
ATOM 1843 C C . ASN A 1 245 ? 13.401 -10.347 -21.672 1.00 82.88 245 ASN A C 1
ATOM 1845 O O . ASN A 1 245 ? 14.395 -10.889 -21.206 1.00 82.88 245 ASN A O 1
ATOM 1849 N N . SER A 1 246 ? 13.406 -9.078 -22.083 1.00 82.19 246 SER A N 1
ATOM 1850 C CA . SER A 1 246 ? 14.608 -8.240 -22.085 1.00 82.19 246 SER A CA 1
ATOM 1851 C C . SER A 1 246 ? 15.000 -7.702 -20.708 1.00 82.19 246 SER A C 1
ATOM 1853 O O . SER A 1 246 ? 16.159 -7.345 -20.521 1.00 82.19 246 SER A O 1
ATOM 1855 N N . VAL A 1 247 ? 14.056 -7.600 -19.767 1.00 82.00 247 VAL A N 1
ATOM 1856 C CA . VAL A 1 247 ? 14.289 -6.973 -18.453 1.00 82.00 247 VAL A CA 1
ATOM 1857 C C . VAL A 1 247 ? 14.291 -7.982 -17.305 1.00 82.00 247 VAL A C 1
ATOM 1859 O O . VAL A 1 247 ? 15.061 -7.810 -16.368 1.00 82.00 247 VAL A O 1
ATOM 1862 N N . PHE A 1 248 ? 13.448 -9.017 -17.366 1.00 75.00 248 PHE A N 1
ATOM 1863 C CA . PHE A 1 248 ? 13.200 -9.938 -16.246 1.00 75.00 248 PHE A CA 1
ATOM 1864 C C . PHE A 1 248 ? 13.686 -11.373 -16.500 1.00 75.00 248 PHE A C 1
ATOM 1866 O O . PHE A 1 248 ? 13.645 -12.198 -15.594 1.00 75.00 248 PHE A O 1
ATOM 1873 N N . ARG A 1 249 ? 14.100 -11.707 -17.729 1.00 66.19 249 ARG A N 1
ATOM 1874 C CA . ARG A 1 249 ? 14.611 -13.044 -18.098 1.00 66.19 249 ARG A CA 1
ATOM 1875 C C . ARG A 1 249 ? 15.983 -13.008 -18.782 1.00 66.19 249 ARG A C 1
ATOM 1877 O O . ARG A 1 249 ? 16.392 -14.021 -19.348 1.00 66.19 249 ARG A O 1
ATOM 1884 N N . GLY A 1 250 ? 16.631 -11.843 -18.780 1.00 52.06 250 GLY A N 1
ATOM 1885 C CA . GLY A 1 250 ? 17.980 -11.627 -19.306 1.00 52.06 250 GLY A CA 1
ATOM 1886 C C . GLY A 1 250 ? 19.042 -11.751 -18.230 1.00 52.06 250 GLY A C 1
ATOM 1887 O O . GLY A 1 250 ? 18.710 -11.479 -17.055 1.00 52.06 250 GLY A O 1
#

pLDDT: mean 83.35, std 13.12, range [32.59, 95.75]

Solvent-accessible surface area (backbone atoms only — not comparable to full-atom values): 14299 Å² total; per-residue (Å²): 140,82,83,79,73,77,59,74,88,78,50,57,68,70,58,54,52,50,52,49,52,50,51,56,60,39,66,76,42,70,72,45,32,37,32,47,44,61,61,90,88,49,48,57,84,68,48,50,59,56,53,22,65,75,40,42,31,24,80,44,37,58,69,58,50,51,53,50,28,40,74,68,58,35,81,62,15,46,55,43,45,55,30,51,76,71,72,44,79,72,51,66,70,56,54,51,50,50,47,55,61,59,54,70,39,79,62,25,72,42,20,29,35,28,41,75,45,65,87,47,70,71,45,42,53,53,49,50,56,54,29,51,76,68,77,44,71,79,74,48,75,46,74,37,82,69,62,79,91,70,76,65,88,86,67,94,47,92,54,43,38,39,40,51,52,49,53,49,47,22,64,74,67,74,41,81,78,60,86,44,61,46,48,49,14,34,66,44,97,86,46,33,39,34,83,42,90,63,54,67,64,51,54,54,49,44,41,74,72,67,27,46,32,35,40,33,20,40,91,48,37,69,66,57,60,70,67,65,60,90,70,41,48,79,44,53,25,58,27,60,69,48,43,46,47,67,64,75,68,103

Secondary structure (DSSP, 8-state):
-------GGGS-HHHHHHHHHHHHHHHTSPPEEEEEE--TTSSHHHHHHHHHHHHTPEEEEHHHHHHHHHHHT-HHHHHHHHHHHTTPPPPHHHHHHHHHHHHTSGGGTTEEEEES---SHHHHHHHHHHHHHTT----EEEE----GGG-------TTTHHHHHHHHHHHHTT-PPPTTEEE--EE-TTSBEE--TTHHHHHHHHHHTT-SEEEEEGGGHHHHHTT--TT-EEEEESBHHHHHHHHH--

Sequence (250 aa):
MANSSVDMEDIQTVDLMSELLRRMKCASKPDKRLVFIGPPGSGKGTQSPVIKDEFCLCHLSTGDMLRAAVAAKSPLGVKAKEAMDKGELVSDDLVVGIMDEAMNRPKCQKGFILDGFPRTVTQAEKLDEMLNRRGAQIDKVLNFAIDDSQYCPSLSYTAGDLAIAAAICSSFLEFPIPHGVAFIGEIGLGGEIRTVPRMEKRVSTVAKLGFTKCVVPKSVEKSLKSLGLKEIEIIGCKNLKELINSVFRG

InterPro domains:
  IPR0008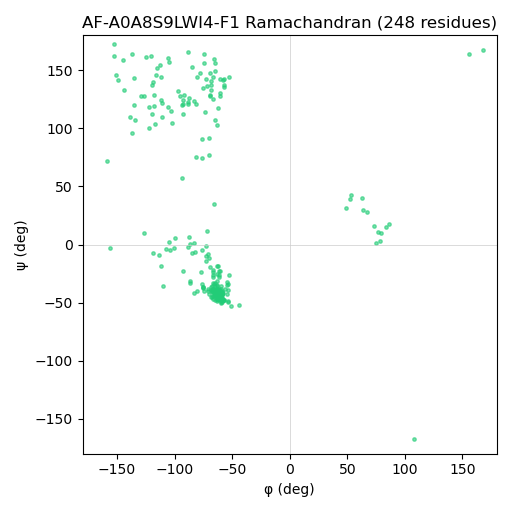50 Adenylate kinase/UMP-CMP kinase [MF_00235] (32-173)
  IPR000850 Adenylate kinase/UMP-CMP kinase [PR00094] (35-48)
  IPR000850 Adenylate kinase/UMP-CMP kinase [PR00094] (63-77)
  IPR000850 Adenylate kina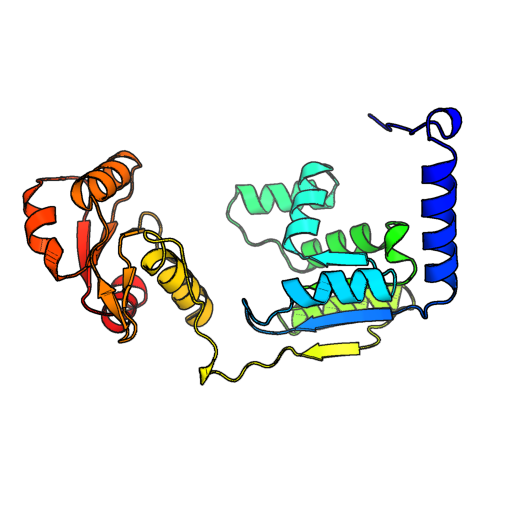se/UMP-CMP kinase [PR00094] (112-128)
  IPR000850 Adenylate kinase/UMP-CMP kinase [PTHR23359] (5-150)
  IPR000850 Adenylate kinase/UMP-CMP kinase [cd01428] (33-149)
  IPR014721 Small ribosomal subunit protein uS5 domain 2-type fold, subgroup [G3DSA:3.30.230.10] (156-250)
  IPR020568 Ribosomal protein uS5 domain 2-type superfamily [SSF54211] (156-247)
  IPR027417 P-loop containing nucleoside triphosphate hydrolase [G3DSA:3.40.50.300] (4-155)
  IPR027417 P-loop containing nucleoside triphosphate hydrolase [SSF52540] (29-148)
  IPR033690 Adenylate kinase, conserved site [PS00113] (112-123)